Protein AF-A0A842YIN1-F1 (afdb_monomer)

Radius of gyration: 17.94 Å; Cα contacts (8 Å, |Δi|>4): 257; chains: 1; bounding box: 43×41×48 Å

Secondary structure (DSSP, 8-state):
-TTTTTSEEEETTEEEETTEEEEE--SSHHHHHHHHHHHHHHHTSTT-EEEE--TTSHHHHT----GGGGSEEEEES-----TT-HHHHHHHHHHHHHSTTHHHHHHHHHHHHHHHHHHTTT--STT---EEEEESHHHHHTGGGS-HHHH-SS-EEE-SGGGTTTTS----S--EEE-

Nearest PDB structures (foldseek):
  8ebt-assembly1_B  TM=9.382E-01  e=5.884E-08  Homo sapiens
  6nmi-assembly1_B  TM=9.203E-01  e=8.483E-07  Homo sapiens
  8gxq-assembly1_HA  TM=9.284E-01  e=2.344E-06  Homo sapiens
  8byq-assembly1_1  TM=8.845E-01  e=9.040E-07  Homo sapiens
  8uoq-assembly1_0  TM=9.200E-01  e=2.065E-06  Saccharomyces cerevisiae

Sequence (179 aa):
DWTRKGIIKNQNGFPYLGGKQLFREGRDAEQNREVVSRYKQMAVSSGGAVLCCVFRGRNSEGSNFPEDQARGIFLVGVPYANYGDPLVKAQMSYFDKQKKGLGNKWYTMDAFRAANQSLGRGIRGRDDWCHYWMLDRRYYENRNLISKWAMGEKPIIRKTASQAQSTFKKFKDDTIIEL

Solvent-accessible surface area (backbone atoms only — not comparable to full-atom values): 10228 Å² total; per-residue (Å²): 111,56,56,84,70,62,58,37,43,76,56,97,92,40,47,25,46,92,81,14,46,49,44,63,70,35,95,47,73,66,53,26,50,53,46,51,55,54,42,50,60,36,25,70,38,97,66,26,49,42,79,48,70,49,80,92,31,66,61,33,71,70,54,84,44,70,74,69,45,26,49,63,47,76,42,77,54,79,62,59,73,62,77,85,37,68,67,52,45,49,51,26,52,55,37,29,71,77,40,83,64,39,18,63,50,48,53,51,50,55,14,36,49,52,49,45,47,42,56,56,51,30,46,89,53,94,90,47,60,47,36,40,35,39,45,29,55,65,54,68,78,45,45,88,62,50,55,67,84,70,44,61,94,73,63,42,77,37,83,44,36,80,82,57,44,90,81,52,88,84,71,87,77,45,26,38,37,47,65

Structure (mmCIF, N/CA/C/O backbone):
data_AF-A0A842YIN1-F1
#
_entry.id   AF-A0A842YIN1-F1
#
loop_
_atom_site.group_PDB
_atom_site.id
_atom_site.type_symbol
_atom_site.label_atom_id
_atom_site.label_alt_id
_atom_site.label_comp_id
_atom_site.label_asym_id
_atom_site.label_entity_id
_atom_site.label_seq_id
_atom_site.pdbx_PDB_ins_code
_atom_site.Cartn_x
_atom_site.Cartn_y
_atom_site.Cartn_z
_atom_site.occupancy
_atom_site.B_iso_or_equiv
_atom_site.auth_seq_id
_atom_site.auth_comp_id
_atom_site.auth_asym_id
_atom_site.auth_atom_id
_atom_site.pdbx_PDB_model_num
ATOM 1 N N . ASP A 1 1 ? 21.947 -4.281 5.063 1.00 66.12 1 ASP A N 1
ATOM 2 C CA . ASP A 1 1 ? 21.759 -3.555 3.796 1.00 66.12 1 ASP A CA 1
ATOM 3 C C . ASP A 1 1 ? 21.298 -4.519 2.698 1.00 66.12 1 ASP A C 1
ATOM 5 O O . ASP A 1 1 ? 21.842 -5.616 2.605 1.00 66.12 1 ASP A O 1
ATOM 9 N N . TRP A 1 2 ? 20.255 -4.167 1.942 1.00 75.44 2 TRP A N 1
ATOM 10 C CA . TRP A 1 2 ? 19.643 -5.014 0.901 1.00 75.44 2 TRP A CA 1
ATOM 11 C C . TRP A 1 2 ? 20.559 -5.188 -0.314 1.00 75.44 2 TRP A C 1
ATOM 13 O O . TRP A 1 2 ? 20.531 -6.240 -0.953 1.00 75.44 2 TRP A O 1
ATOM 23 N N . THR A 1 3 ? 21.430 -4.208 -0.557 1.00 78.12 3 THR A N 1
ATOM 24 C CA . THR A 1 3 ? 22.487 -4.270 -1.573 1.00 78.12 3 THR A CA 1
ATOM 25 C C . THR A 1 3 ? 23.516 -5.344 -1.220 1.00 78.12 3 THR A C 1
ATOM 27 O O . THR A 1 3 ? 23.827 -6.206 -2.035 1.00 78.12 3 THR A O 1
ATOM 30 N N . ARG A 1 4 ? 23.964 -5.391 0.046 1.00 75.94 4 ARG A N 1
ATOM 31 C CA . ARG A 1 4 ? 24.898 -6.428 0.538 1.00 75.94 4 ARG A CA 1
ATOM 32 C C . ARG A 1 4 ? 24.316 -7.841 0.479 1.00 75.94 4 ARG A C 1
ATOM 34 O O . ARG A 1 4 ? 25.060 -8.804 0.358 1.00 75.94 4 ARG A O 1
ATOM 41 N N . LYS A 1 5 ? 22.989 -7.972 0.577 1.00 79.31 5 LYS A N 1
ATOM 42 C CA . LYS A 1 5 ? 22.281 -9.257 0.461 1.00 79.31 5 LYS A CA 1
ATOM 43 C C . LYS A 1 5 ? 21.989 -9.659 -0.993 1.00 79.31 5 LYS A C 1
ATOM 45 O O . LYS A 1 5 ? 21.407 -10.718 -1.204 1.00 79.31 5 LYS A O 1
ATOM 50 N N . GLY A 1 6 ? 22.348 -8.827 -1.977 1.00 79.25 6 GLY A N 1
ATOM 51 C CA . GLY A 1 6 ? 22.109 -9.081 -3.401 1.00 79.25 6 GLY A CA 1
ATOM 52 C C . GLY A 1 6 ? 20.639 -9.007 -3.829 1.00 79.25 6 GLY A C 1
ATOM 53 O O . GLY A 1 6 ? 20.317 -9.409 -4.946 1.00 79.25 6 GLY A O 1
ATOM 54 N N . ILE A 1 7 ? 19.757 -8.509 -2.953 1.00 84.12 7 ILE A N 1
ATOM 55 C CA . ILE A 1 7 ? 18.324 -8.332 -3.236 1.00 84.12 7 ILE A CA 1
ATOM 56 C C . ILE A 1 7 ? 18.143 -7.155 -4.198 1.00 84.12 7 ILE A C 1
ATOM 58 O O . ILE A 1 7 ? 17.446 -7.274 -5.202 1.00 84.12 7 ILE A O 1
ATOM 62 N N . ILE A 1 8 ? 18.818 -6.039 -3.903 1.00 90.25 8 ILE A N 1
ATOM 63 C CA . ILE A 1 8 ? 18.936 -4.899 -4.812 1.00 90.25 8 ILE A CA 1
ATOM 64 C C . ILE A 1 8 ? 20.289 -4.992 -5.513 1.00 90.25 8 ILE A C 1
ATOM 66 O O . ILE A 1 8 ? 21.319 -5.153 -4.856 1.00 90.25 8 ILE A O 1
ATOM 70 N N . LYS A 1 9 ? 20.284 -4.873 -6.840 1.00 90.81 9 LYS A N 1
ATOM 71 C CA . LYS A 1 9 ? 21.493 -4.852 -7.673 1.00 90.81 9 LYS A CA 1
ATOM 72 C C . LYS A 1 9 ? 21.654 -3.476 -8.302 1.00 90.81 9 LYS A C 1
ATOM 74 O O . LYS A 1 9 ? 20.673 -2.919 -8.774 1.00 90.81 9 LYS A O 1
ATOM 79 N N . ASN A 1 10 ? 22.873 -2.948 -8.345 1.00 90.81 10 ASN A N 1
ATOM 80 C CA . ASN A 1 10 ? 23.156 -1.695 -9.046 1.00 90.81 10 ASN A CA 1
ATOM 81 C C . ASN A 1 10 ? 23.702 -2.000 -10.445 1.00 90.81 10 ASN A C 1
ATOM 83 O O . ASN A 1 10 ? 24.640 -2.784 -10.575 1.00 90.81 10 ASN A O 1
ATOM 87 N N . GLN A 1 11 ? 23.124 -1.385 -11.476 1.00 88.94 11 GLN A N 1
ATOM 88 C CA . GLN A 1 11 ? 23.577 -1.478 -12.867 1.00 88.94 11 GLN A CA 1
ATOM 89 C C . GLN A 1 11 ? 23.575 -0.076 -13.476 1.00 88.94 11 GLN A C 1
ATOM 91 O O . GLN A 1 11 ? 22.567 0.626 -13.397 1.00 88.94 11 GLN A O 1
ATOM 96 N N . ASN A 1 12 ? 24.704 0.346 -14.052 1.00 86.94 12 ASN A N 1
ATOM 97 C CA . ASN A 1 12 ? 24.875 1.669 -14.671 1.00 86.94 12 ASN A CA 1
ATOM 98 C C . ASN A 1 12 ? 24.425 2.837 -13.768 1.00 86.94 12 ASN A C 1
ATOM 100 O O . ASN A 1 12 ? 23.795 3.783 -14.227 1.00 86.94 12 ASN A O 1
ATOM 104 N N . GLY A 1 13 ? 24.694 2.742 -12.461 1.00 87.38 13 GLY A N 1
ATOM 105 C CA . GLY A 1 13 ? 24.303 3.761 -11.477 1.00 87.38 13 GLY A CA 1
ATOM 106 C C . GLY A 1 13 ? 22.843 3.707 -11.010 1.00 87.38 13 GLY A C 1
ATOM 107 O O . GLY A 1 13 ? 22.466 4.484 -10.136 1.00 87.38 13 GLY A O 1
ATOM 108 N N . PHE A 1 14 ? 22.028 2.776 -11.5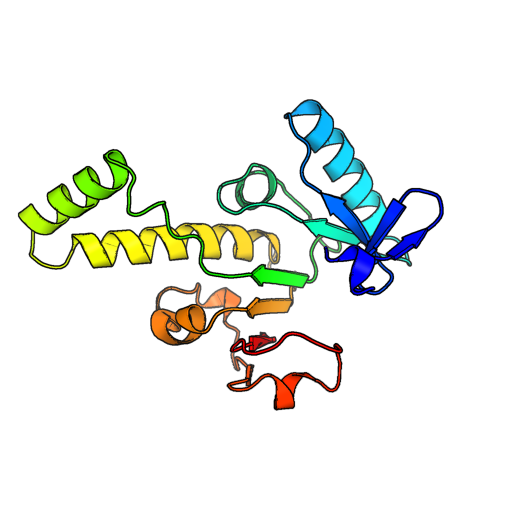16 1.00 90.25 14 PHE A N 1
ATOM 109 C CA . PHE A 1 14 ? 20.625 2.627 -11.124 1.00 90.25 14 PHE A CA 1
ATOM 110 C C . PHE A 1 14 ? 20.385 1.356 -10.298 1.00 90.25 14 PHE A C 1
ATOM 112 O O . PHE A 1 14 ? 20.974 0.315 -10.599 1.00 90.25 14 PHE A O 1
ATOM 119 N N . PRO A 1 15 ? 19.516 1.402 -9.272 1.00 93.94 15 PRO A N 1
ATOM 120 C CA . PRO A 1 15 ? 19.143 0.219 -8.508 1.00 93.94 15 PRO A CA 1
ATOM 121 C C . PRO A 1 15 ? 18.084 -0.611 -9.248 1.00 93.94 15 PRO A C 1
ATOM 123 O O . PRO A 1 15 ? 17.197 -0.071 -9.905 1.00 93.94 15 PRO A O 1
ATOM 126 N N . TYR A 1 16 ? 18.147 -1.929 -9.085 1.00 93.25 16 TYR A N 1
ATOM 127 C CA . TYR A 1 16 ? 17.235 -2.911 -9.669 1.00 93.25 16 TYR A CA 1
ATOM 128 C C . TYR A 1 16 ? 16.768 -3.909 -8.612 1.00 93.25 16 TYR A C 1
ATOM 130 O O . TYR A 1 16 ? 17.557 -4.348 -7.772 1.00 93.25 16 TYR A O 1
ATOM 138 N N . LEU A 1 17 ? 15.504 -4.315 -8.697 1.00 91.50 17 LEU A N 1
ATOM 139 C CA . LEU A 1 17 ? 14.892 -5.358 -7.878 1.00 91.50 17 LEU A CA 1
ATOM 140 C C . LEU A 1 17 ? 14.277 -6.411 -8.803 1.00 91.50 17 LEU A C 1
ATOM 142 O O . LEU A 1 17 ? 13.438 -6.086 -9.639 1.00 91.50 17 LEU A O 1
ATOM 146 N N . GLY A 1 18 ? 14.714 -7.668 -8.688 1.00 87.44 18 GLY A N 1
ATOM 147 C CA . GLY A 1 18 ? 14.180 -8.757 -9.520 1.00 87.44 18 GLY A CA 1
ATOM 148 C C . GLY A 1 18 ? 14.329 -8.525 -11.032 1.00 87.44 18 GLY A C 1
ATOM 149 O O . GLY A 1 18 ? 13.479 -8.959 -11.799 1.00 87.44 18 GLY A O 1
ATOM 150 N N . GLY A 1 19 ? 15.370 -7.800 -11.458 1.00 89.19 19 GLY A N 1
ATOM 151 C CA . GLY A 1 19 ? 15.608 -7.451 -12.866 1.00 89.19 19 GLY A CA 1
ATOM 152 C C . GLY A 1 19 ? 14.862 -6.208 -13.367 1.00 89.19 19 GLY A C 1
ATOM 153 O O . GLY A 1 19 ? 15.110 -5.784 -14.488 1.00 89.19 19 GLY A O 1
ATOM 154 N N . LYS A 1 20 ? 14.010 -5.585 -12.544 1.00 92.88 20 LYS A N 1
ATOM 155 C CA . LYS A 1 20 ? 13.281 -4.351 -12.878 1.00 92.88 20 LYS A CA 1
ATOM 156 C C . LYS A 1 20 ? 13.941 -3.140 -12.238 1.00 92.88 20 LYS A C 1
ATOM 158 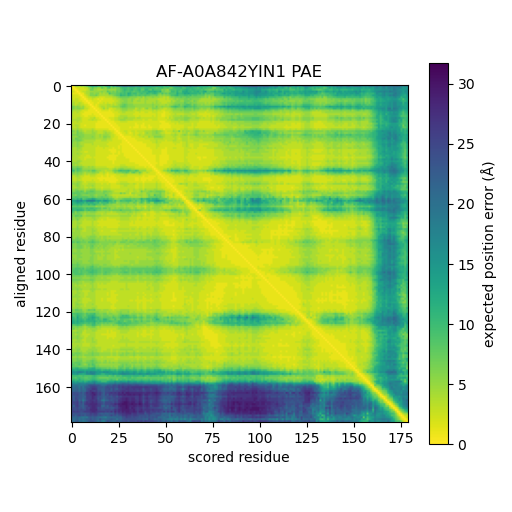O O . LYS A 1 20 ? 14.433 -3.245 -11.113 1.00 92.88 20 LYS A O 1
ATOM 163 N N . GLN A 1 21 ? 13.939 -1.995 -12.919 1.00 95.44 21 GLN A N 1
ATOM 164 C CA . GLN A 1 21 ? 14.508 -0.773 -12.352 1.00 95.44 21 GLN A CA 1
ATOM 165 C C . GLN A 1 21 ? 13.696 -0.333 -11.127 1.00 95.44 21 GLN A C 1
ATOM 167 O O . GLN A 1 21 ? 12.464 -0.306 -11.159 1.00 95.44 21 GLN A O 1
ATOM 172 N N . LEU A 1 22 ? 14.393 -0.012 -10.039 1.00 95.50 22 LEU A N 1
ATOM 173 C CA . LEU A 1 22 ? 13.809 0.360 -8.759 1.00 95.50 22 LEU A CA 1
ATOM 174 C C . LEU A 1 22 ? 13.759 1.884 -8.608 1.00 95.50 22 LEU A C 1
ATOM 176 O O . LEU A 1 22 ? 14.779 2.568 -8.641 1.00 95.50 22 LEU A O 1
ATOM 180 N N . PHE A 1 23 ? 12.568 2.401 -8.348 1.00 95.38 23 PHE A N 1
ATOM 181 C CA . PHE A 1 23 ? 12.293 3.801 -8.066 1.00 95.38 23 PHE A CA 1
ATOM 182 C C . PHE A 1 23 ? 11.895 3.959 -6.600 1.00 95.38 23 PHE A C 1
ATOM 184 O O . PHE A 1 23 ? 11.206 3.112 -6.030 1.00 95.38 23 PHE A O 1
ATOM 191 N N . ARG A 1 24 ? 12.336 5.050 -5.974 1.00 92.56 24 ARG A N 1
ATOM 192 C CA . ARG A 1 24 ? 12.000 5.398 -4.589 1.00 92.56 24 ARG A CA 1
ATOM 193 C C . ARG A 1 24 ? 11.348 6.766 -4.572 1.00 92.56 24 ARG A C 1
ATOM 195 O O . ARG A 1 24 ? 11.834 7.664 -5.251 1.00 92.56 24 ARG A O 1
ATOM 202 N N . GLU A 1 25 ? 10.282 6.902 -3.794 1.00 88.62 25 GLU A N 1
ATOM 203 C CA . GLU A 1 25 ? 9.558 8.161 -3.604 1.00 88.62 25 GLU A CA 1
ATOM 204 C C . GLU A 1 25 ? 10.508 9.343 -3.331 1.00 88.62 25 GLU A C 1
ATOM 206 O O . GLU A 1 25 ? 11.436 9.250 -2.522 1.00 88.62 25 GLU A O 1
ATOM 211 N N . GLY A 1 26 ? 10.294 10.442 -4.063 1.00 88.94 26 GLY A N 1
ATOM 212 C CA . GLY A 1 26 ? 11.143 11.631 -3.988 1.00 88.94 26 GLY A CA 1
ATOM 213 C C . GLY A 1 26 ? 10.971 12.378 -2.665 1.00 88.94 26 GLY A C 1
ATOM 214 O O . GLY A 1 26 ? 9.880 12.401 -2.086 1.00 88.94 26 GLY A O 1
ATOM 215 N N . ARG A 1 27 ? 12.042 13.028 -2.191 1.00 87.38 27 ARG A N 1
ATOM 216 C CA . ARG A 1 27 ? 12.059 13.711 -0.882 1.00 87.38 27 ARG A CA 1
ATOM 217 C C . ARG A 1 27 ? 11.022 14.826 -0.801 1.00 87.38 27 ARG A C 1
ATOM 219 O O . ARG A 1 27 ? 10.302 14.924 0.189 1.00 87.38 27 ARG A O 1
ATOM 226 N N . ASP A 1 28 ? 10.869 15.579 -1.878 1.00 91.00 28 ASP A N 1
ATOM 227 C CA . ASP A 1 28 ? 9.882 16.644 -2.032 1.00 91.00 28 ASP A CA 1
ATOM 228 C C . ASP A 1 28 ? 8.936 16.366 -3.214 1.00 91.00 28 ASP A C 1
ATOM 230 O O . ASP A 1 28 ? 9.043 15.352 -3.914 1.00 91.00 28 ASP A O 1
ATOM 234 N N . ALA A 1 29 ? 7.950 17.247 -3.392 1.00 88.50 29 ALA A N 1
ATOM 235 C CA . ALA A 1 29 ? 6.924 17.092 -4.414 1.00 88.50 29 ALA A CA 1
ATOM 236 C C . ALA A 1 29 ? 7.493 17.147 -5.840 1.00 88.50 29 ALA A C 1
ATOM 238 O O . ALA A 1 29 ? 6.997 16.438 -6.713 1.00 88.50 29 ALA A O 1
ATOM 239 N N . GLU A 1 30 ? 8.520 17.960 -6.079 1.00 92.25 30 GLU A N 1
ATOM 240 C CA . GLU A 1 30 ? 9.114 18.135 -7.401 1.00 92.25 30 GLU A CA 1
ATOM 241 C C . GLU A 1 30 ? 9.925 16.906 -7.805 1.00 92.25 30 GLU A C 1
ATOM 243 O O . GLU A 1 30 ? 9.616 16.283 -8.823 1.00 92.25 30 GLU A O 1
ATOM 248 N N . GLN A 1 31 ? 10.845 16.469 -6.942 1.00 92.69 31 GLN A N 1
ATOM 249 C CA . GLN A 1 31 ? 11.604 15.233 -7.128 1.00 92.69 31 GLN A CA 1
ATOM 250 C C . GLN A 1 31 ? 10.667 14.036 -7.292 1.00 92.69 31 GLN A C 1
ATOM 252 O O . GLN A 1 31 ? 10.901 13.158 -8.121 1.00 92.69 31 GLN A O 1
ATOM 257 N N . ASN A 1 32 ? 9.573 13.986 -6.525 1.00 93.25 32 ASN A N 1
ATOM 258 C CA . ASN A 1 32 ? 8.624 12.888 -6.644 1.00 93.25 32 ASN A CA 1
ATOM 259 C C . ASN A 1 32 ? 7.887 12.883 -7.989 1.00 93.25 32 ASN A C 1
ATOM 261 O O . ASN A 1 32 ? 7.662 11.808 -8.541 1.00 93.25 32 ASN A O 1
ATOM 265 N N . ARG A 1 33 ? 7.532 14.051 -8.540 1.00 91.94 33 ARG A N 1
ATOM 266 C CA . ARG A 1 33 ? 6.927 14.131 -9.881 1.00 91.94 33 ARG A CA 1
ATOM 267 C C . ARG A 1 33 ? 7.874 13.590 -10.947 1.00 91.94 33 ARG A C 1
ATOM 269 O O . ARG A 1 33 ? 7.435 12.821 -11.799 1.00 91.94 33 ARG A O 1
ATOM 276 N N . GLU A 1 34 ? 9.158 13.932 -10.867 1.00 93.75 34 GLU A N 1
ATOM 277 C CA . GLU A 1 34 ? 10.170 13.421 -11.795 1.00 93.75 34 GLU A CA 1
ATOM 278 C C . GLU A 1 34 ? 10.323 11.896 -11.680 1.00 93.75 34 GLU A C 1
ATOM 280 O O . GLU A 1 34 ? 10.244 11.180 -12.682 1.00 93.75 34 GLU A O 1
ATOM 285 N N . VAL A 1 35 ? 10.454 11.380 -10.453 1.00 94.75 35 VAL A N 1
ATOM 286 C CA . VAL A 1 35 ? 10.541 9.937 -10.179 1.00 94.75 35 VAL A CA 1
ATOM 287 C C . VAL A 1 35 ? 9.332 9.193 -10.739 1.00 94.75 35 VAL A C 1
ATOM 289 O O . VAL A 1 35 ? 9.497 8.181 -11.419 1.00 94.75 35 VAL A O 1
ATOM 292 N N . VAL A 1 36 ? 8.118 9.6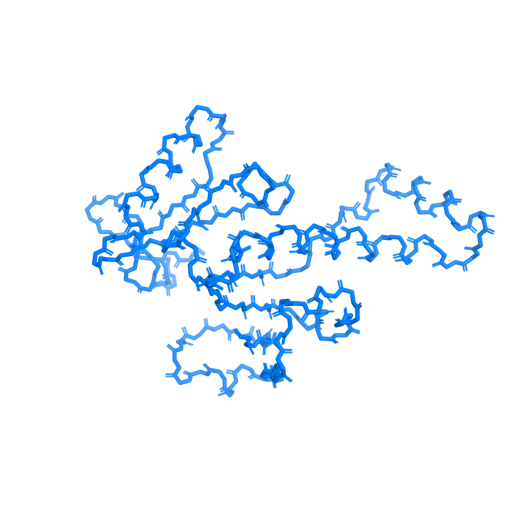82 -10.469 1.00 93.88 36 VAL A N 1
ATOM 293 C CA . VAL A 1 36 ? 6.879 9.045 -10.933 1.00 93.88 36 VAL A CA 1
ATOM 294 C C . VAL A 1 36 ? 6.783 9.089 -12.456 1.00 93.88 36 VAL A C 1
ATOM 296 O O . VAL A 1 36 ? 6.389 8.093 -13.058 1.00 93.88 36 VAL A O 1
ATOM 299 N N . SER A 1 37 ? 7.170 10.198 -13.090 1.00 94.06 37 SER A N 1
ATOM 300 C CA . SER A 1 37 ? 7.196 10.309 -14.553 1.00 94.06 37 SER A CA 1
ATOM 301 C C . SER A 1 37 ? 8.105 9.247 -15.178 1.00 94.06 37 SER A C 1
ATOM 303 O O . SER A 1 37 ? 7.676 8.482 -16.044 1.00 94.06 37 SER A O 1
ATOM 305 N N . ARG A 1 38 ? 9.333 9.112 -14.661 1.00 94.31 38 ARG A N 1
ATOM 306 C CA . ARG A 1 38 ? 10.295 8.103 -15.124 1.00 94.31 38 ARG A CA 1
ATOM 307 C C . ARG A 1 38 ? 9.823 6.678 -14.850 1.00 94.31 38 ARG A C 1
ATOM 309 O O . ARG A 1 38 ? 9.949 5.819 -15.719 1.00 94.31 38 ARG A O 1
ATOM 316 N N . TYR A 1 39 ? 9.240 6.428 -13.678 1.00 95.62 39 TYR A N 1
ATOM 317 C CA . TYR A 1 39 ? 8.645 5.133 -13.356 1.00 95.62 39 TYR A CA 1
ATOM 318 C C . TYR A 1 39 ? 7.584 4.737 -14.383 1.00 95.62 39 TYR A C 1
ATOM 320 O O . TYR A 1 39 ? 7.642 3.629 -14.899 1.00 95.62 39 TYR A O 1
ATOM 328 N N . LYS A 1 40 ? 6.649 5.636 -14.714 1.00 93.38 40 LYS A N 1
ATOM 329 C CA . LYS A 1 40 ? 5.555 5.343 -15.652 1.00 93.38 40 LYS A CA 1
ATOM 330 C C . LYS A 1 40 ? 6.059 4.958 -17.039 1.00 93.38 40 LYS A C 1
ATOM 332 O O . LYS A 1 40 ? 5.537 4.013 -17.619 1.00 93.38 40 LYS A O 1
ATOM 337 N N . GLN A 1 41 ? 7.084 5.650 -17.539 1.00 93.50 41 GLN A N 1
ATOM 338 C CA . GLN A 1 41 ? 7.720 5.319 -18.819 1.00 93.50 41 GLN A CA 1
ATOM 339 C C . GLN A 1 41 ? 8.353 3.922 -18.784 1.00 93.50 41 GLN A C 1
ATOM 341 O O . GLN A 1 41 ? 8.162 3.121 -19.695 1.00 93.50 41 GLN A O 1
ATOM 346 N N . MET A 1 42 ? 9.067 3.601 -17.703 1.00 94.06 42 MET A N 1
ATOM 347 C CA . MET A 1 42 ? 9.736 2.308 -17.558 1.00 94.06 42 MET A CA 1
ATOM 348 C C . MET A 1 42 ? 8.768 1.160 -17.256 1.00 94.06 42 MET A C 1
ATOM 350 O O . MET A 1 42 ? 9.017 0.034 -17.683 1.00 94.06 42 MET A O 1
ATOM 354 N N . ALA A 1 43 ? 7.663 1.419 -16.554 1.00 93.12 43 ALA A N 1
ATOM 355 C CA . ALA A 1 43 ? 6.675 0.414 -16.171 1.00 93.12 43 ALA A CA 1
ATOM 356 C C . ALA A 1 43 ? 6.052 -0.293 -17.384 1.00 93.12 43 ALA A C 1
ATOM 358 O O . ALA A 1 43 ? 5.850 -1.502 -17.324 1.00 93.12 43 ALA A O 1
ATOM 359 N N . VAL A 1 44 ? 5.833 0.439 -18.481 1.00 91.75 44 VAL A N 1
ATOM 360 C CA . VAL A 1 44 ? 5.253 -0.078 -19.736 1.00 91.75 44 VAL A CA 1
ATOM 361 C C . VAL A 1 44 ? 6.305 -0.522 -20.763 1.00 91.75 44 VAL A C 1
ATOM 363 O O . VAL A 1 44 ? 5.969 -0.993 -21.844 1.00 91.75 44 VAL A O 1
ATOM 366 N N . SER A 1 45 ? 7.592 -0.379 -20.438 1.00 90.94 45 SER A N 1
ATOM 367 C CA . SER A 1 45 ? 8.700 -0.866 -21.268 1.00 90.94 45 SER A CA 1
ATOM 368 C C . SER A 1 45 ? 8.976 -2.356 -21.023 1.00 90.94 45 SER A C 1
ATOM 370 O O . SER A 1 45 ? 8.604 -2.905 -19.985 1.00 90.94 45 SER A O 1
ATOM 372 N N . SER A 1 46 ? 9.714 -3.010 -21.927 1.00 85.00 46 SER A N 1
ATOM 373 C CA . SER A 1 46 ? 10.054 -4.441 -21.819 1.00 85.00 46 SER A CA 1
ATOM 374 C C . SER A 1 46 ? 10.796 -4.824 -20.527 1.00 85.00 46 SER A C 1
ATOM 376 O O . SER A 1 46 ? 10.658 -5.950 -20.052 1.00 85.00 46 SER A O 1
ATOM 378 N N . GLY A 1 47 ? 11.546 -3.898 -19.917 1.00 85.88 47 GLY A N 1
ATOM 379 C CA . GLY A 1 47 ? 12.218 -4.129 -18.631 1.00 85.88 47 GLY A CA 1
ATOM 380 C C . GLY A 1 47 ? 11.276 -4.067 -17.421 1.00 85.88 47 GLY A C 1
ATOM 381 O O . GLY A 1 47 ? 11.494 -4.747 -16.412 1.00 85.88 47 GLY A O 1
ATOM 382 N N . GLY A 1 48 ? 10.190 -3.298 -17.516 1.00 91.94 48 GLY A N 1
ATOM 383 C CA . GLY A 1 48 ? 9.312 -2.957 -16.400 1.00 91.94 48 GLY A CA 1
ATOM 384 C C . GLY A 1 48 ? 10.009 -2.175 -15.278 1.00 91.94 48 GLY A C 1
ATOM 385 O O . GLY A 1 48 ? 11.215 -1.915 -15.294 1.00 91.94 48 GLY A O 1
ATOM 386 N N . ALA A 1 49 ? 9.239 -1.823 -14.251 1.00 95.50 49 ALA A N 1
ATOM 387 C CA . ALA A 1 49 ? 9.729 -1.025 -13.134 1.00 95.50 49 ALA A CA 1
ATOM 388 C C . ALA A 1 49 ? 9.069 -1.411 -11.808 1.00 95.50 49 ALA A C 1
ATOM 390 O O . ALA A 1 49 ? 7.954 -1.928 -11.775 1.00 95.50 49 ALA A O 1
ATOM 391 N N . VAL A 1 50 ? 9.758 -1.115 -10.707 1.00 95.38 50 VAL A N 1
ATOM 392 C CA . VAL A 1 50 ? 9.228 -1.205 -9.344 1.00 95.38 50 VAL A CA 1
ATOM 393 C C . VAL A 1 50 ? 9.276 0.180 -8.725 1.00 95.38 50 VAL A C 1
ATOM 395 O O . VAL A 1 50 ? 10.333 0.802 -8.702 1.00 95.38 50 VAL A O 1
ATOM 398 N N . LEU A 1 51 ? 8.155 0.643 -8.179 1.00 95.12 51 LEU A N 1
ATOM 399 C CA . LEU A 1 51 ? 8.094 1.870 -7.394 1.00 95.12 51 LEU A CA 1
ATOM 400 C C . LEU A 1 51 ? 7.867 1.522 -5.923 1.00 95.12 51 LEU A C 1
ATOM 402 O O . LEU A 1 51 ? 6.838 0.957 -5.563 1.00 95.12 51 LEU A O 1
ATOM 406 N N . CYS A 1 52 ? 8.821 1.877 -5.066 1.00 93.62 52 CYS A N 1
ATOM 407 C CA . CYS A 1 52 ? 8.643 1.819 -3.622 1.00 93.62 52 CYS A CA 1
ATOM 408 C C . CYS A 1 52 ? 8.058 3.136 -3.111 1.00 93.62 52 CYS A C 1
ATOM 410 O O . CYS A 1 52 ? 8.630 4.210 -3.322 1.00 93.62 52 CYS A O 1
ATOM 412 N N . CYS A 1 53 ? 6.941 3.029 -2.399 1.00 90.88 53 CYS A N 1
ATOM 413 C CA . CYS A 1 53 ? 6.247 4.139 -1.754 1.00 90.88 53 CYS A CA 1
ATOM 414 C C . CYS A 1 53 ? 6.003 3.817 -0.285 1.00 90.88 53 CYS A C 1
ATOM 416 O O . CYS A 1 53 ? 6.064 2.655 0.123 1.00 90.88 53 CYS A O 1
ATOM 418 N N . VAL A 1 54 ? 5.681 4.844 0.492 1.00 91.38 54 VAL A N 1
ATOM 419 C CA . VAL A 1 54 ? 5.200 4.670 1.865 1.00 91.38 54 VAL A CA 1
ATOM 420 C C . VAL A 1 54 ? 3.679 4.751 1.908 1.00 91.38 54 VAL A C 1
ATOM 422 O O . VAL A 1 54 ? 3.074 5.527 1.171 1.00 91.38 54 VAL A O 1
ATOM 425 N N . PHE A 1 55 ? 3.050 3.954 2.774 1.00 92.94 55 PHE A N 1
ATOM 426 C CA . PHE A 1 55 ? 1.633 4.137 3.091 1.00 92.94 55 PHE A CA 1
ATOM 427 C C . PHE A 1 55 ? 1.395 5.526 3.675 1.00 92.94 55 PHE A C 1
ATOM 429 O O . PHE A 1 55 ? 2.257 6.058 4.375 1.00 92.94 55 PHE A O 1
ATOM 436 N N . ARG A 1 56 ? 0.207 6.086 3.419 1.00 89.19 56 ARG A N 1
ATOM 437 C CA . ARG A 1 56 ? -0.133 7.478 3.767 1.00 89.19 56 ARG A CA 1
ATOM 438 C C . ARG A 1 56 ? 0.812 8.507 3.138 1.00 89.19 56 ARG A C 1
ATOM 440 O O . ARG A 1 56 ? 0.918 9.641 3.596 1.00 89.19 56 ARG A O 1
ATOM 447 N N . GLY A 1 57 ? 1.539 8.079 2.107 1.00 86.56 57 GLY A N 1
ATOM 448 C CA . GLY A 1 57 ? 2.425 8.894 1.300 1.00 86.56 57 GLY A CA 1
ATOM 449 C C . GLY A 1 57 ? 1.725 9.407 0.051 1.00 86.56 57 GLY A C 1
ATOM 450 O O . GLY A 1 57 ? 0.612 9.004 -0.303 1.00 86.56 57 GLY A O 1
ATOM 451 N N . ARG A 1 58 ? 2.429 10.275 -0.676 1.00 84.88 58 ARG A N 1
ATOM 452 C CA . ARG A 1 58 ? 1.891 10.950 -1.863 1.00 84.88 58 ARG A CA 1
ATOM 453 C C . ARG A 1 58 ? 1.543 9.933 -2.940 1.00 84.88 58 ARG A C 1
ATOM 455 O O . ARG A 1 58 ? 0.511 10.046 -3.594 1.00 84.88 58 ARG A O 1
ATOM 462 N N . ASN A 1 59 ? 2.381 8.912 -3.100 1.00 85.06 59 ASN A N 1
ATOM 463 C CA . ASN A 1 59 ? 2.198 7.923 -4.154 1.00 85.06 59 ASN A CA 1
ATOM 464 C C . ASN A 1 59 ? 1.194 6.813 -3.815 1.00 85.06 59 ASN A C 1
ATOM 466 O O . ASN A 1 59 ? 0.563 6.292 -4.732 1.00 85.06 59 ASN A O 1
ATOM 470 N N . SER A 1 60 ? 1.000 6.471 -2.535 1.00 80.62 60 SER A N 1
ATOM 471 C CA . SER A 1 60 ? -0.009 5.479 -2.129 1.00 80.62 60 SER A CA 1
ATOM 472 C C . SER A 1 60 ? -1.440 6.029 -2.168 1.00 80.62 60 SER A C 1
ATOM 474 O O . SER A 1 60 ? -2.392 5.259 -2.303 1.00 80.62 60 SER A O 1
ATOM 476 N N . GLU A 1 61 ? -1.600 7.354 -2.056 1.00 74.38 61 GLU A N 1
ATOM 477 C CA . GLU A 1 61 ? -2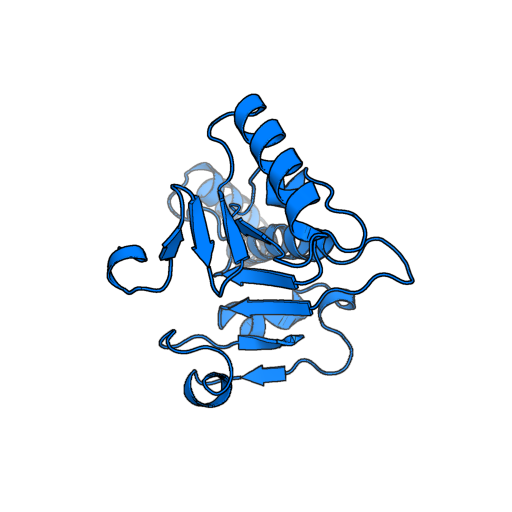.910 8.017 -1.966 1.00 74.38 61 GLU A CA 1
ATOM 478 C C . GLU A 1 61 ? -3.248 8.940 -3.152 1.00 74.38 61 GLU A C 1
ATOM 480 O O . GLU A 1 61 ? -4.401 8.997 -3.584 1.00 74.38 61 GLU A O 1
ATOM 485 N N . GLY A 1 62 ? -2.273 9.670 -3.693 1.00 69.19 62 GLY A N 1
ATOM 486 C CA . GLY A 1 62 ? -2.513 10.729 -4.680 1.00 69.19 62 GLY A CA 1
ATOM 487 C C . GLY A 1 62 ? -2.137 10.369 -6.115 1.00 69.19 62 GLY A C 1
ATOM 488 O O . GLY A 1 62 ? -2.702 10.924 -7.056 1.00 69.19 62 GLY A O 1
ATOM 489 N N . SER A 1 63 ? -1.202 9.437 -6.311 1.00 79.38 63 SER A N 1
ATOM 490 C CA . SER A 1 63 ? -0.712 9.102 -7.651 1.00 79.38 63 SER A CA 1
ATOM 491 C C . SER A 1 63 ? -1.657 8.161 -8.407 1.00 79.38 63 SER A C 1
ATOM 493 O O . SER A 1 63 ? -2.224 7.212 -7.861 1.00 79.38 63 SER A O 1
ATOM 495 N N . ASN A 1 64 ? -1.803 8.438 -9.704 1.00 80.69 64 ASN A N 1
ATOM 496 C CA . ASN A 1 64 ? -2.588 7.661 -10.659 1.00 80.69 64 ASN A CA 1
ATOM 497 C C . ASN A 1 64 ? -1.624 6.986 -11.660 1.00 80.69 64 ASN A C 1
ATOM 499 O O . ASN A 1 64 ? -0.966 7.681 -12.430 1.00 80.69 64 ASN A O 1
ATOM 503 N N . PHE A 1 65 ? -1.531 5.656 -11.650 1.00 84.19 65 PHE A N 1
ATOM 504 C CA . PHE A 1 65 ? -0.749 4.758 -12.535 1.00 84.19 65 PHE A CA 1
ATOM 505 C C . PHE A 1 65 ? -1.610 3.943 -13.545 1.00 84.19 65 PHE A C 1
ATOM 507 O O . PHE A 1 65 ? -1.901 2.784 -13.258 1.00 84.19 65 PHE A O 1
ATOM 514 N N . PRO A 1 66 ? -2.232 4.553 -14.572 1.00 79.56 66 PRO A N 1
ATOM 515 C CA . PRO A 1 66 ? -3.299 3.893 -15.345 1.00 79.56 66 PRO A CA 1
ATOM 516 C C . PRO A 1 66 ? -2.827 2.636 -16.078 1.00 79.56 66 PRO A C 1
ATOM 518 O O . PRO A 1 66 ? -1.644 2.526 -16.397 1.00 79.56 66 PRO A O 1
ATOM 521 N N . GLU A 1 67 ? -3.769 1.735 -16.363 1.00 79.75 67 GLU A N 1
ATOM 522 C CA . GLU A 1 67 ? -3.570 0.577 -17.243 1.00 79.75 67 GLU A CA 1
ATOM 523 C C . GLU A 1 67 ? -2.364 -0.283 -16.809 1.00 79.75 67 GLU A C 1
ATOM 525 O O . GLU A 1 67 ? -2.280 -0.748 -15.671 1.00 79.75 67 GLU A O 1
ATOM 530 N N . ASP A 1 68 ? -1.388 -0.469 -17.698 1.00 84.12 68 ASP A N 1
ATOM 531 C CA . ASP A 1 68 ? -0.224 -1.329 -17.491 1.00 84.12 68 ASP A CA 1
ATOM 532 C C . ASP A 1 68 ? 0.826 -0.756 -16.529 1.00 84.12 68 ASP A C 1
ATOM 534 O O . ASP A 1 68 ? 1.847 -1.390 -16.263 1.00 84.12 68 ASP A O 1
ATOM 538 N N . GLN A 1 69 ? 0.588 0.424 -15.952 1.00 88.50 69 GLN A N 1
ATOM 539 C CA . GLN A 1 69 ? 1.551 1.069 -15.062 1.00 88.50 69 GLN A CA 1
ATOM 540 C C . GLN A 1 69 ? 1.554 0.490 -13.637 1.00 88.50 69 GLN A C 1
ATOM 542 O O . GLN A 1 69 ? 2.469 0.815 -12.887 1.00 88.50 69 GLN A O 1
ATOM 547 N N . ALA A 1 70 ? 0.575 -0.335 -13.234 1.00 88.12 70 ALA A N 1
ATOM 548 C CA . ALA A 1 70 ? 0.509 -0.918 -11.884 1.00 88.12 70 ALA A CA 1
ATOM 549 C C . ALA A 1 70 ? -0.148 -2.317 -11.831 1.00 88.12 70 ALA A C 1
ATOM 551 O O . ALA A 1 70 ? -1.081 -2.553 -11.067 1.00 88.12 70 ALA A O 1
ATOM 552 N N . ARG A 1 71 ? 0.377 -3.282 -12.602 1.00 88.00 71 ARG A N 1
ATOM 553 C CA . ARG A 1 71 ? -0.142 -4.670 -12.674 1.00 88.00 71 ARG A CA 1
ATOM 554 C C . ARG A 1 71 ? 0.119 -5.553 -11.450 1.00 88.00 71 ARG A C 1
ATOM 556 O O . ARG A 1 71 ? -0.421 -6.657 -11.363 1.00 88.00 71 ARG A O 1
ATOM 563 N N . GLY A 1 72 ? 0.941 -5.085 -10.516 1.00 89.62 72 GLY A N 1
ATOM 564 C CA . GLY A 1 72 ? 1.229 -5.796 -9.279 1.00 89.62 72 GLY A CA 1
ATOM 565 C C . GLY A 1 72 ? 1.399 -4.844 -8.109 1.00 89.62 72 GLY A C 1
ATOM 566 O O . GLY A 1 72 ? 2.203 -3.912 -8.180 1.00 89.62 72 GLY A O 1
ATOM 567 N N . ILE A 1 73 ? 0.662 -5.091 -7.029 1.00 91.00 73 ILE A N 1
ATOM 568 C CA . ILE A 1 73 ? 0.732 -4.303 -5.797 1.00 91.00 73 ILE A CA 1
ATOM 569 C C . ILE A 1 73 ? 1.143 -5.200 -4.639 1.00 91.00 73 ILE A C 1
ATOM 571 O O . ILE A 1 73 ? 0.478 -6.180 -4.317 1.00 91.00 73 ILE A O 1
ATOM 575 N N . PHE A 1 74 ? 2.234 -4.813 -3.983 1.00 93.12 74 PHE A N 1
ATOM 576 C CA . PHE A 1 74 ? 2.792 -5.503 -2.829 1.00 93.12 74 PHE A CA 1
ATOM 577 C C . PHE A 1 74 ? 2.593 -4.635 -1.590 1.00 93.12 74 PHE A C 1
ATOM 579 O O . PHE A 1 74 ? 3.200 -3.570 -1.462 1.00 93.12 74 PHE A O 1
ATOM 586 N N . LEU A 1 75 ? 1.748 -5.087 -0.670 1.00 94.19 75 LEU A N 1
ATOM 587 C CA . LEU A 1 75 ? 1.590 -4.488 0.646 1.00 94.19 75 LEU A CA 1
ATOM 588 C C . LEU A 1 75 ? 2.526 -5.199 1.621 1.00 94.19 75 LEU A C 1
ATOM 590 O O . LEU A 1 75 ? 2.306 -6.357 1.969 1.00 94.19 75 LEU A O 1
ATOM 594 N N . VAL A 1 76 ? 3.582 -4.507 2.043 1.00 93.19 76 VAL A N 1
ATOM 595 C CA . VAL A 1 76 ? 4.546 -5.018 3.026 1.00 93.19 76 VAL A CA 1
ATOM 596 C C . VAL A 1 76 ? 4.170 -4.484 4.404 1.00 93.19 76 VAL A C 1
ATOM 598 O O . VAL A 1 76 ? 4.305 -3.285 4.657 1.00 93.19 76 VAL A O 1
ATOM 601 N N . GLY A 1 77 ? 3.714 -5.368 5.295 1.00 94.25 77 GLY A N 1
ATOM 602 C CA . GLY A 1 77 ? 3.200 -4.974 6.608 1.00 94.25 77 GLY A CA 1
ATOM 603 C C . GLY A 1 77 ? 1.846 -4.250 6.558 1.00 94.25 77 GLY A C 1
ATOM 604 O O . GLY A 1 77 ? 1.329 -3.923 5.493 1.00 94.25 77 GLY A O 1
ATOM 605 N N . VAL A 1 78 ? 1.271 -3.974 7.734 1.00 95.25 78 VAL A N 1
ATOM 606 C CA . VAL A 1 78 ? 0.009 -3.221 7.886 1.00 95.25 78 VAL A CA 1
ATOM 607 C C . VAL A 1 78 ? 0.295 -1.784 8.356 1.00 95.25 78 VAL A C 1
ATOM 609 O O . VAL A 1 78 ? 1.032 -1.620 9.334 1.00 95.25 78 VAL A O 1
ATOM 612 N N . PRO A 1 79 ? -0.299 -0.740 7.739 1.00 96.38 79 PRO A N 1
ATOM 613 C CA . PRO A 1 79 ? 0.036 0.665 8.003 1.00 96.38 79 PRO A CA 1
ATOM 614 C C . PRO A 1 79 ? -0.660 1.236 9.246 1.00 96.38 79 PRO A C 1
ATOM 616 O O . PRO A 1 79 ? -1.444 2.194 9.186 1.00 96.38 79 PRO A O 1
ATOM 619 N N . TYR A 1 80 ? -0.366 0.628 10.391 1.00 96.19 80 TYR A N 1
ATOM 620 C CA . TYR A 1 80 ? -0.761 1.150 11.690 1.00 96.19 80 TYR A CA 1
ATOM 621 C C . TYR A 1 80 ? -0.098 2.501 11.956 1.00 96.19 80 TYR A C 1
ATOM 623 O O . TYR A 1 80 ? 1.093 2.687 11.704 1.00 96.19 80 TYR A O 1
ATOM 631 N N . ALA A 1 81 ? -0.884 3.441 12.480 1.00 94.69 81 ALA A N 1
ATOM 632 C CA . ALA A 1 81 ? -0.343 4.688 12.999 1.00 94.69 81 ALA A CA 1
ATOM 633 C C . ALA A 1 81 ? 0.564 4.405 14.208 1.00 94.69 81 ALA A C 1
ATOM 635 O O . ALA A 1 81 ? 0.465 3.355 14.840 1.00 94.69 81 ALA A O 1
ATOM 636 N N . ASN A 1 82 ? 1.447 5.338 14.555 1.00 94.50 82 ASN A N 1
ATOM 637 C CA . ASN A 1 82 ? 2.278 5.167 15.739 1.00 94.50 82 ASN A CA 1
ATOM 638 C C . ASN A 1 82 ? 1.398 5.153 16.999 1.00 94.50 82 ASN A C 1
ATOM 640 O O . ASN A 1 82 ? 0.822 6.172 17.366 1.00 94.50 82 ASN A O 1
ATOM 644 N N . TYR A 1 83 ? 1.336 4.018 17.695 1.00 91.56 83 TYR A N 1
ATOM 645 C CA . TYR A 1 83 ? 0.578 3.886 18.943 1.00 91.56 83 TYR A CA 1
ATOM 646 C C . TYR A 1 83 ? 1.041 4.871 20.034 1.00 91.56 83 TYR A C 1
ATOM 648 O O . TYR A 1 83 ? 0.275 5.245 20.919 1.00 91.56 83 TYR A O 1
ATOM 656 N N . GLY A 1 84 ? 2.308 5.296 19.989 1.00 93.94 84 GLY A N 1
ATOM 657 C CA . GLY A 1 84 ? 2.884 6.272 20.910 1.00 93.94 84 GLY A CA 1
ATOM 658 C C . GLY A 1 84 ? 2.395 7.708 20.700 1.00 93.94 84 GLY A C 1
ATOM 659 O O . GLY A 1 84 ? 2.506 8.500 21.638 1.00 93.94 84 GLY A O 1
ATOM 660 N N . ASP A 1 85 ? 1.848 8.020 19.523 1.00 96.62 85 ASP A N 1
ATOM 661 C CA . ASP A 1 85 ? 1.409 9.358 19.125 1.00 96.62 85 ASP A CA 1
ATOM 662 C C . ASP A 1 85 ? 0.271 9.867 20.040 1.00 96.62 85 ASP A C 1
ATOM 664 O O . ASP A 1 85 ? -0.750 9.182 20.193 1.00 96.62 85 ASP A O 1
ATOM 668 N N . PRO A 1 86 ? 0.414 11.057 20.661 1.00 97.38 86 PRO A N 1
ATOM 669 C CA . PRO A 1 86 ? -0.624 11.647 21.501 1.00 97.38 86 PRO A CA 1
ATOM 670 C C . PRO A 1 86 ? -1.985 11.778 20.809 1.00 97.38 86 PRO A C 1
ATOM 672 O O . PRO A 1 86 ? -3.009 11.552 21.453 1.00 97.38 86 PRO A O 1
ATOM 675 N N . LEU A 1 87 ? -2.014 12.092 19.510 1.00 96.88 87 LEU A N 1
ATOM 676 C CA . LEU A 1 87 ? -3.254 12.237 18.751 1.00 96.88 87 LEU A CA 1
ATOM 677 C C . LEU A 1 87 ? -3.954 10.887 18.575 1.00 96.88 87 LEU A C 1
ATOM 679 O O . LEU A 1 87 ? -5.162 10.783 18.785 1.00 96.88 87 LEU A O 1
ATOM 683 N N . VAL A 1 88 ? -3.194 9.832 18.265 1.00 97.25 88 VAL A N 1
ATOM 684 C CA . VAL A 1 88 ? -3.722 8.462 18.157 1.00 97.25 88 VAL A CA 1
ATOM 685 C C . VAL A 1 88 ? -4.292 8.012 19.502 1.00 97.25 88 VAL A C 1
ATOM 687 O O . VAL A 1 88 ? -5.427 7.538 19.562 1.00 97.25 88 VAL A O 1
ATOM 690 N N . LYS A 1 89 ? -3.557 8.226 20.600 1.00 97.62 89 LYS A N 1
ATOM 691 C CA . LYS A 1 89 ? -4.018 7.891 21.958 1.00 97.62 89 LYS A CA 1
ATOM 692 C C . LYS A 1 89 ? -5.281 8.652 22.350 1.00 97.62 89 LYS A C 1
ATOM 694 O O . LYS A 1 89 ? -6.195 8.058 22.927 1.00 97.62 89 LYS A O 1
ATOM 699 N N . ALA A 1 90 ? -5.346 9.9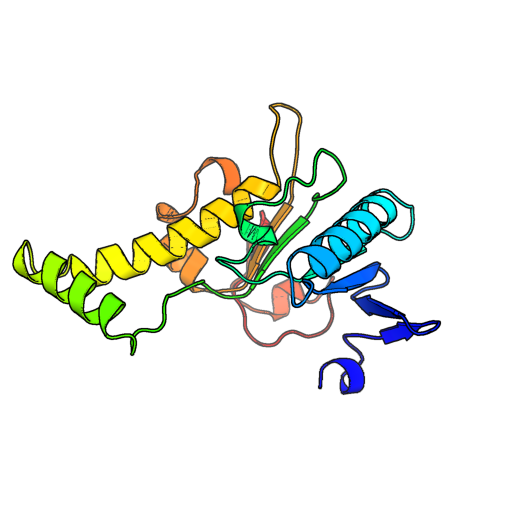46 22.037 1.00 97.75 90 ALA A N 1
ATOM 700 C CA . ALA A 1 90 ? -6.516 10.775 22.299 1.00 97.75 90 ALA A CA 1
ATOM 701 C C . ALA A 1 90 ? -7.736 10.279 21.510 1.00 97.75 90 ALA A C 1
ATOM 703 O O . ALA A 1 90 ? -8.814 10.132 22.086 1.00 97.75 90 ALA A O 1
ATOM 704 N N . GLN A 1 91 ? -7.556 9.936 20.232 1.00 97.69 91 GLN A N 1
ATOM 705 C CA . GLN A 1 91 ? -8.625 9.420 19.381 1.00 97.69 91 GLN A CA 1
ATOM 706 C C . GLN A 1 91 ? -9.144 8.060 19.864 1.00 97.69 91 GLN A C 1
ATOM 708 O O . GLN A 1 91 ? -10.355 7.857 19.965 1.00 97.69 91 GLN A O 1
ATOM 713 N N . MET A 1 92 ? -8.244 7.136 20.217 1.00 97.94 92 MET A N 1
ATOM 714 C CA . MET A 1 92 ? -8.624 5.845 20.797 1.00 97.94 92 MET A CA 1
ATOM 715 C C . MET A 1 92 ? -9.399 6.034 22.103 1.00 97.94 92 MET A C 1
ATOM 717 O O . MET A 1 92 ? -10.479 5.468 22.264 1.00 97.94 92 MET A O 1
ATOM 721 N N . SER A 1 93 ? -8.898 6.900 22.990 1.00 97.69 93 SER A N 1
ATOM 722 C CA . SER A 1 93 ? -9.547 7.219 24.266 1.00 97.69 93 SER A CA 1
ATOM 723 C C . SER A 1 93 ? -10.927 7.848 24.072 1.00 97.69 93 SER A C 1
ATOM 725 O O . SER A 1 93 ? -11.853 7.549 24.822 1.00 97.69 93 SER A O 1
ATOM 727 N N . TYR A 1 94 ? -11.090 8.708 23.063 1.00 97.94 94 TYR A N 1
ATOM 728 C CA . TYR A 1 94 ? -12.382 9.293 22.716 1.00 97.94 94 TYR A CA 1
ATOM 729 C C . TYR A 1 94 ? -13.400 8.215 22.329 1.00 97.94 94 TYR A C 1
ATOM 731 O O . TYR A 1 94 ? -14.506 8.200 22.865 1.00 97.94 94 TYR A O 1
ATOM 739 N N . PHE A 1 95 ? -13.027 7.278 21.454 1.00 97.81 95 PHE A N 1
ATOM 740 C CA . PHE A 1 95 ? -13.925 6.195 21.052 1.00 97.81 95 PHE A CA 1
ATOM 741 C C . PHE A 1 95 ? -14.224 5.220 22.196 1.00 97.81 95 PHE A C 1
ATOM 743 O O . PHE A 1 95 ? -15.369 4.792 22.346 1.00 97.81 95 PHE A O 1
ATOM 750 N N . ASP A 1 96 ? -13.240 4.912 23.041 1.00 97.50 96 ASP A N 1
ATOM 751 C CA . ASP A 1 96 ? -13.447 4.033 24.195 1.00 97.50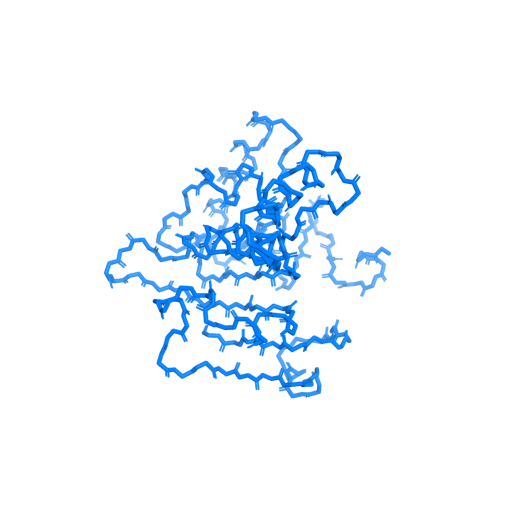 96 ASP A CA 1
ATOM 752 C C . ASP A 1 96 ? -14.366 4.644 25.261 1.00 97.50 96 ASP A C 1
ATOM 754 O O . ASP A 1 96 ? -15.085 3.897 25.929 1.00 97.50 96 ASP A O 1
ATOM 758 N N . LYS A 1 97 ? -14.423 5.981 25.376 1.00 97.50 97 LYS A N 1
ATOM 759 C CA . LYS A 1 97 ? -15.425 6.675 26.205 1.00 97.50 97 LYS A CA 1
ATOM 760 C C . LYS A 1 97 ? -16.853 6.471 25.697 1.00 97.50 97 LYS A C 1
ATOM 762 O O . LYS A 1 97 ? -17.771 6.438 26.506 1.00 97.50 97 LYS A O 1
ATOM 767 N N . GLN A 1 98 ? -17.046 6.332 24.383 1.00 96.25 98 GLN A N 1
ATOM 768 C CA . GLN A 1 98 ? -18.368 6.072 23.798 1.00 96.25 98 GLN A CA 1
ATOM 769 C C . GLN A 1 98 ? -18.798 4.623 24.031 1.00 96.25 98 GLN A C 1
ATOM 771 O O . GLN A 1 98 ? -19.933 4.345 24.409 1.00 96.25 98 GLN A O 1
ATOM 776 N N . LYS A 1 99 ? -17.879 3.679 23.808 1.00 96.56 99 LYS A N 1
ATOM 777 C CA . LYS A 1 99 ? -18.068 2.266 24.131 1.00 96.56 99 LYS A CA 1
ATOM 778 C C . LYS A 1 99 ? -16.711 1.585 24.233 1.00 96.56 99 LYS A C 1
ATOM 780 O O . LYS A 1 99 ? -15.912 1.632 23.298 1.00 96.56 99 LYS A O 1
ATOM 785 N N . LYS A 1 100 ? -16.498 0.872 25.340 1.00 95.50 100 LYS A N 1
ATOM 786 C CA . LYS A 1 100 ? -15.268 0.115 25.594 1.00 95.50 100 LYS A CA 1
ATOM 787 C C . LYS A 1 100 ? -14.929 -0.800 24.409 1.00 95.50 100 LYS A C 1
ATOM 789 O O . LYS A 1 100 ? -15.759 -1.605 23.984 1.00 95.50 100 LYS A O 1
ATOM 794 N N . GLY A 1 101 ? -13.703 -0.688 23.903 1.00 94.69 101 GLY A N 1
ATOM 795 C CA . GLY A 1 101 ? -13.172 -1.487 22.799 1.00 94.69 101 GLY A CA 1
ATOM 796 C C . GLY A 1 101 ? -13.295 -0.830 21.421 1.00 94.69 101 GLY A C 1
ATOM 797 O O . GLY A 1 101 ? -12.717 -1.344 20.459 1.00 94.69 101 GLY A O 1
ATOM 798 N N . LEU A 1 102 ? -14.001 0.301 21.291 1.00 96.75 102 LEU A N 1
ATOM 799 C CA . LEU A 1 102 ? -14.068 1.026 20.021 1.00 96.75 102 LEU A CA 1
ATOM 800 C C . LEU A 1 102 ? -12.742 1.688 19.642 1.00 96.75 102 LEU A C 1
ATOM 802 O O . LEU A 1 102 ? -12.479 1.811 18.447 1.00 96.75 102 LEU A O 1
ATOM 806 N N . GLY A 1 103 ? -11.887 2.051 20.601 1.00 97.44 103 GLY A N 1
ATOM 807 C CA . GLY A 1 103 ? -10.574 2.632 20.318 1.00 97.44 103 GLY A CA 1
ATOM 808 C C . GLY A 1 103 ? -9.698 1.687 19.493 1.00 97.44 103 GLY A C 1
ATOM 809 O O . GLY A 1 103 ? -9.217 2.050 18.419 1.00 97.44 103 GLY A O 1
ATOM 810 N N . ASN A 1 104 ? -9.574 0.431 19.931 1.00 95.69 104 ASN A N 1
ATOM 811 C CA . ASN A 1 104 ? -8.828 -0.606 19.204 1.00 95.69 104 ASN A CA 1
ATOM 812 C C . ASN A 1 104 ? -9.455 -0.950 17.846 1.00 95.69 104 ASN A C 1
ATOM 814 O O . ASN A 1 104 ? -8.741 -1.203 16.868 1.00 95.69 104 ASN A O 1
ATOM 818 N N . LYS A 1 105 ? -10.792 -0.940 17.767 1.00 96.69 105 LYS A N 1
ATOM 819 C CA . LYS A 1 105 ? -11.504 -1.166 16.507 1.00 96.69 105 LYS A CA 1
ATOM 820 C C . LYS A 1 105 ? -11.209 -0.052 15.506 1.00 96.69 105 LYS A C 1
ATOM 822 O O . LYS A 1 105 ? -10.867 -0.351 14.366 1.00 96.69 105 LYS A O 1
ATOM 827 N N . TRP A 1 106 ? -11.287 1.208 15.933 1.00 97.50 106 TRP A N 1
ATOM 828 C CA . TRP A 1 106 ? -10.928 2.359 15.109 1.00 97.50 106 TRP A CA 1
ATOM 829 C C . TRP A 1 106 ? -9.471 2.280 14.645 1.00 97.50 106 TRP A C 1
ATOM 831 O O . TRP A 1 106 ? -9.217 2.406 13.453 1.00 97.50 106 TRP A O 1
ATOM 841 N N . TYR A 1 107 ? -8.537 1.987 15.553 1.00 97.50 107 TYR A N 1
ATOM 842 C CA . TYR A 1 107 ? -7.109 1.892 15.239 1.00 97.50 107 TYR A CA 1
ATOM 843 C C . TYR A 1 107 ? -6.816 0.846 14.152 1.00 97.50 107 TYR A C 1
ATOM 845 O O . TYR A 1 107 ? -6.057 1.096 13.215 1.00 97.50 107 TYR A O 1
ATOM 853 N N . THR A 1 108 ? -7.484 -0.308 14.226 1.00 97.31 108 THR A N 1
ATOM 854 C CA . THR A 1 108 ? -7.382 -1.351 13.196 1.00 97.31 108 THR A CA 1
ATOM 855 C C . THR A 1 108 ? -8.052 -0.920 11.893 1.00 97.31 108 THR A C 1
ATOM 857 O O . THR A 1 108 ? -7.457 -1.043 10.825 1.00 97.31 108 THR A O 1
ATOM 860 N N . MET A 1 109 ? -9.264 -0.364 11.953 1.00 96.81 109 MET A N 1
ATOM 861 C CA . MET A 1 109 ? -9.974 0.111 10.761 1.00 96.81 109 MET A CA 1
ATOM 862 C C . MET A 1 109 ? -9.207 1.209 10.020 1.00 96.81 109 MET A C 1
ATOM 864 O O . MET A 1 109 ? -9.188 1.207 8.792 1.00 96.81 109 MET A O 1
ATOM 868 N N . ASP A 1 110 ? -8.551 2.121 10.736 1.00 96.94 110 ASP A N 1
ATOM 869 C CA . ASP A 1 110 ? -7.756 3.193 10.143 1.00 96.94 110 ASP A CA 1
ATOM 870 C C . ASP A 1 110 ? -6.547 2.649 9.364 1.00 96.94 110 ASP A C 1
ATOM 872 O O . ASP A 1 110 ? -6.280 3.085 8.243 1.00 96.94 110 ASP A O 1
ATOM 876 N N . ALA A 1 111 ? -5.869 1.630 9.898 1.00 97.19 111 ALA A N 1
ATOM 877 C CA . ALA A 1 111 ? -4.782 0.957 9.194 1.00 97.19 111 ALA A CA 1
ATOM 878 C C . ALA A 1 111 ? -5.279 0.244 7.920 1.00 97.19 111 ALA A C 1
ATOM 880 O O . ALA A 1 111 ? -4.708 0.396 6.840 1.00 97.19 111 ALA A O 1
ATOM 881 N N . PHE A 1 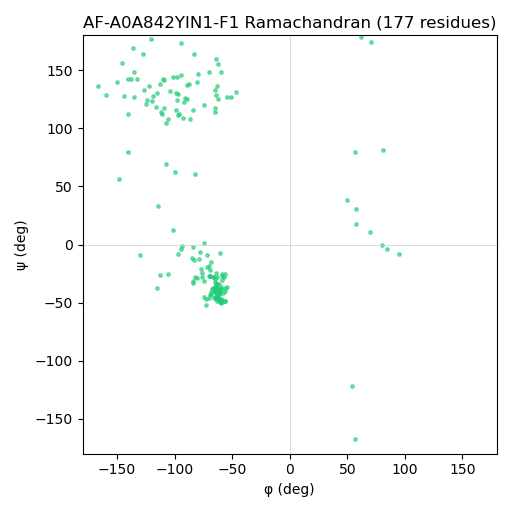112 ? -6.392 -0.487 8.004 1.00 97.00 112 PHE A N 1
ATOM 882 C CA . PHE A 1 112 ? -6.953 -1.183 6.842 1.00 97.00 112 PHE A CA 1
ATOM 883 C C . PHE A 1 112 ? -7.558 -0.226 5.809 1.00 97.00 112 PHE A C 1
ATOM 885 O O . PHE A 1 112 ? -7.529 -0.517 4.615 1.00 97.00 112 PHE A O 1
ATOM 892 N N . ARG A 1 113 ? -8.019 0.959 6.225 1.00 95.69 113 ARG A N 1
ATOM 893 C CA . ARG A 1 113 ? -8.408 2.037 5.309 1.00 95.69 113 ARG A CA 1
ATOM 894 C C . ARG A 1 113 ? -7.228 2.477 4.442 1.00 95.69 113 ARG A C 1
ATOM 896 O O . ARG A 1 113 ? -7.371 2.507 3.224 1.00 95.69 113 ARG A O 1
ATOM 903 N N . ALA A 1 114 ? -6.069 2.752 5.044 1.00 95.25 114 ALA A N 1
ATOM 904 C CA . ALA A 1 114 ? -4.863 3.113 4.296 1.00 95.25 114 ALA A CA 1
ATOM 905 C C . ALA A 1 114 ? -4.382 1.964 3.387 1.00 95.25 114 ALA A C 1
ATOM 907 O O . ALA A 1 114 ? -3.994 2.197 2.245 1.00 95.25 114 ALA A O 1
ATOM 908 N N . ALA A 1 115 ? -4.474 0.710 3.846 1.00 95.50 115 ALA A N 1
ATOM 909 C CA . ALA A 1 115 ? -4.163 -0.448 3.007 1.00 95.50 115 ALA A CA 1
ATOM 910 C C . ALA A 1 115 ? -5.084 -0.542 1.777 1.00 95.50 115 ALA A C 1
ATOM 912 O O . ALA A 1 115 ? -4.600 -0.670 0.656 1.00 95.50 115 ALA A O 1
ATOM 913 N N . ASN A 1 116 ? -6.400 -0.408 1.965 1.00 93.75 116 ASN A N 1
ATOM 914 C CA . ASN A 1 116 ? -7.378 -0.449 0.876 1.00 93.75 116 ASN A CA 1
ATOM 915 C C . ASN A 1 116 ? -7.202 0.704 -0.124 1.00 93.75 116 ASN A C 1
ATOM 917 O O . ASN A 1 116 ? -7.413 0.508 -1.320 1.00 93.75 116 ASN A O 1
ATOM 921 N N . GLN A 1 117 ? -6.782 1.887 0.334 1.00 92.62 117 GLN A N 1
ATOM 922 C CA . GLN A 1 117 ? -6.445 3.000 -0.560 1.00 92.62 117 GLN A CA 1
ATOM 923 C C . GLN A 1 117 ? -5.250 2.678 -1.465 1.00 92.62 117 GLN A C 1
ATOM 925 O O . GLN A 1 117 ? -5.264 3.051 -2.640 1.00 92.62 117 GLN A O 1
ATOM 930 N N . SER A 1 118 ? -4.248 1.959 -0.950 1.00 92.25 118 SER A N 1
ATOM 931 C CA . SER A 1 118 ? -3.133 1.465 -1.761 1.00 92.25 118 SER A CA 1
ATOM 932 C C . SER A 1 118 ? -3.579 0.385 -2.749 1.00 92.25 118 SER A C 1
ATOM 934 O O . SER A 1 118 ? -3.166 0.422 -3.904 1.00 92.25 118 SER A O 1
ATOM 936 N N . LEU A 1 119 ? -4.457 -0.545 -2.347 1.00 90.12 119 LEU A N 1
ATOM 937 C CA . LEU A 1 119 ? -5.001 -1.564 -3.263 1.00 90.12 119 LEU A CA 1
ATOM 938 C C . LEU A 1 119 ? -5.746 -0.918 -4.438 1.00 90.12 119 LEU A C 1
ATOM 940 O O . LEU A 1 119 ? -5.620 -1.366 -5.579 1.00 90.12 119 LEU A O 1
ATOM 944 N N . GLY A 1 120 ? -6.484 0.168 -4.178 1.00 88.56 120 GLY A N 1
ATOM 945 C CA . GLY A 1 120 ? -7.246 0.911 -5.189 1.00 88.56 12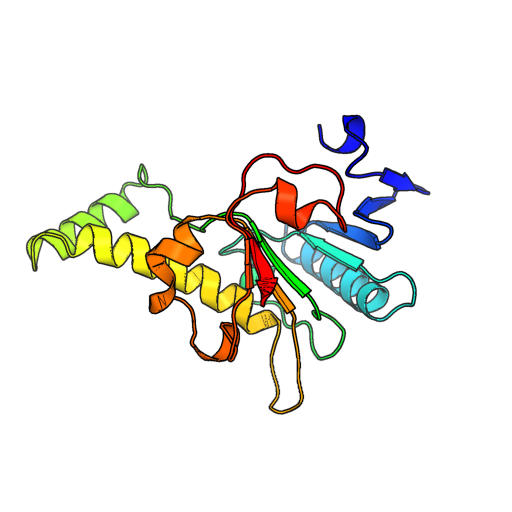0 GLY A CA 1
ATOM 946 C C . GLY A 1 120 ? -6.397 1.511 -6.313 1.00 88.56 120 GLY A C 1
ATOM 947 O O . GLY A 1 120 ? -6.936 2.022 -7.289 1.00 88.56 120 GLY A O 1
ATOM 948 N N . ARG A 1 121 ? -5.063 1.448 -6.218 1.00 86.69 121 ARG A N 1
ATOM 949 C CA . ARG A 1 121 ? -4.168 1.873 -7.299 1.00 86.69 121 ARG A CA 1
ATOM 950 C C . ARG A 1 121 ? -4.080 0.856 -8.430 1.00 86.69 121 ARG A C 1
ATOM 952 O O . ARG A 1 121 ? -3.701 1.268 -9.520 1.00 86.69 121 ARG A O 1
ATOM 959 N N . GLY A 1 122 ? -4.412 -0.408 -8.183 1.00 80.62 122 GLY A N 1
ATOM 960 C CA . GLY A 1 122 ? -4.219 -1.494 -9.147 1.00 80.62 122 GLY A CA 1
ATOM 961 C C . GLY A 1 122 ? -5.339 -1.648 -10.170 1.00 80.62 122 GLY A C 1
ATOM 962 O O . GLY A 1 122 ? -5.060 -2.009 -11.301 1.00 80.62 122 GLY A O 1
ATOM 963 N N . ILE A 1 123 ? -6.586 -1.361 -9.786 1.00 79.06 123 ILE A N 1
ATOM 964 C CA . ILE A 1 123 ? -7.771 -1.544 -10.638 1.00 79.06 123 ILE A CA 1
ATOM 965 C C . ILE A 1 123 ? -8.503 -0.210 -10.752 1.00 79.06 123 ILE A C 1
ATOM 967 O O . ILE A 1 123 ? -8.872 0.377 -9.732 1.00 79.06 123 ILE A O 1
ATOM 971 N N . ARG A 1 124 ? -8.724 0.277 -11.980 1.00 75.75 124 ARG A N 1
ATOM 972 C CA . ARG A 1 124 ? -9.379 1.581 -12.236 1.00 75.75 124 ARG A CA 1
ATOM 973 C C . ARG A 1 124 ? -10.511 1.571 -13.239 1.00 75.75 124 ARG A C 1
ATOM 975 O O . ARG A 1 124 ? -11.210 2.573 -13.373 1.00 75.75 124 ARG A O 1
ATOM 982 N N . GLY A 1 125 ? -10.688 0.460 -13.930 1.00 73.50 125 GLY A N 1
ATOM 983 C CA . GLY A 1 125 ? -11.753 0.258 -14.894 1.00 73.50 125 GLY A CA 1
ATOM 984 C C . GLY A 1 125 ? -12.373 -1.116 -14.720 1.00 73.50 125 GLY A C 1
ATOM 985 O O . GLY A 1 125 ? -11.845 -1.965 -14.006 1.00 73.50 125 GLY A O 1
ATOM 986 N N . ARG A 1 126 ? -13.504 -1.330 -15.393 1.00 74.69 126 ARG A N 1
ATOM 987 C CA . ARG A 1 126 ? -14.183 -2.630 -15.426 1.00 74.69 126 ARG A CA 1
ATOM 988 C C . ARG A 1 126 ? -13.304 -3.725 -16.040 1.00 74.69 126 ARG A C 1
ATOM 990 O O . ARG A 1 126 ? -13.371 -4.860 -15.591 1.00 74.69 126 ARG A O 1
ATOM 997 N N . ASP A 1 127 ? -12.483 -3.351 -17.017 1.00 76.44 127 ASP A N 1
ATOM 998 C CA . ASP A 1 127 ? -11.646 -4.271 -17.797 1.00 76.44 127 ASP A CA 1
ATOM 999 C C . ASP A 1 127 ? -10.179 -4.274 -17.323 1.00 76.44 127 ASP A C 1
ATOM 1001 O O . ASP A 1 127 ? -9.288 -4.777 -18.004 1.00 76.44 127 ASP A O 1
ATOM 1005 N N . ASP A 1 128 ? -9.916 -3.676 -16.159 1.00 81.44 128 ASP A N 1
ATOM 1006 C CA . ASP A 1 128 ? -8.581 -3.530 -15.589 1.00 81.44 128 ASP A CA 1
ATOM 1007 C C . ASP A 1 128 ? -8.272 -4.675 -14.612 1.00 81.44 128 ASP A C 1
ATOM 1009 O O . ASP A 1 128 ? -9.158 -5.155 -13.903 1.00 81.44 128 ASP A O 1
ATOM 1013 N N . TRP A 1 129 ? -7.011 -5.103 -14.540 1.00 81.81 129 TRP A N 1
ATOM 1014 C CA . TRP A 1 129 ? -6.583 -6.183 -13.648 1.00 81.81 129 TRP A CA 1
ATOM 1015 C C . TRP A 1 129 ? -5.289 -5.847 -12.907 1.00 81.81 129 TRP A C 1
ATOM 1017 O O . TRP A 1 129 ? -4.392 -5.174 -13.422 1.00 81.81 129 TRP A O 1
ATOM 1027 N N . CYS A 1 130 ? -5.170 -6.371 -11.692 1.00 85.19 130 CYS A N 1
ATOM 1028 C CA . CYS A 1 130 ? -3.984 -6.243 -10.861 1.00 85.19 130 CYS A CA 1
ATOM 1029 C C . CYS A 1 130 ? -3.862 -7.467 -9.964 1.00 85.19 130 CYS A C 1
ATOM 1031 O O . CYS A 1 130 ? -4.865 -7.926 -9.421 1.00 85.19 130 CYS A O 1
ATOM 1033 N N . HIS A 1 131 ? -2.639 -7.959 -9.793 1.00 86.75 131 HIS A N 1
ATOM 1034 C CA . HIS A 1 131 ? -2.348 -8.963 -8.778 1.00 86.75 131 HIS A CA 1
ATOM 1035 C C . HIS A 1 131 ? -1.982 -8.281 -7.464 1.00 86.75 131 HIS A C 1
ATOM 1037 O O . HIS A 1 131 ? -1.200 -7.318 -7.441 1.00 86.75 131 HIS A O 1
ATOM 1043 N N . TYR A 1 132 ? -2.513 -8.803 -6.363 1.00 87.75 132 TYR A N 1
ATOM 1044 C CA . TYR A 1 132 ? -2.271 -8.254 -5.035 1.00 87.75 132 TYR A CA 1
ATOM 1045 C C . TYR A 1 132 ? -1.508 -9.248 -4.170 1.00 87.75 132 TYR A C 1
ATOM 1047 O O . TYR A 1 132 ? -1.906 -10.396 -3.993 1.00 87.75 132 TYR A O 1
ATOM 1055 N N . TRP A 1 133 ? -0.436 -8.762 -3.552 1.00 90.38 133 TRP A N 1
ATOM 1056 C CA . TRP A 1 133 ? 0.320 -9.493 -2.547 1.00 90.38 133 TRP A CA 1
ATOM 1057 C C . TRP A 1 133 ? 0.231 -8.767 -1.219 1.00 90.38 133 TRP A C 1
ATOM 1059 O O . TRP A 1 133 ? 0.695 -7.636 -1.081 1.00 90.38 133 TRP A O 1
ATOM 1069 N N . MET A 1 134 ? -0.343 -9.432 -0.223 1.00 90.94 134 MET A N 1
ATOM 1070 C CA . MET A 1 134 ? -0.407 -8.930 1.148 1.00 90.94 134 MET A CA 1
ATOM 1071 C C . MET A 1 134 ? 0.566 -9.731 2.005 1.00 90.94 134 MET A C 1
ATOM 1073 O O . MET A 1 134 ? 0.317 -10.894 2.320 1.00 90.94 134 MET A O 1
ATOM 1077 N N . LEU A 1 135 ? 1.695 -9.108 2.337 1.00 91.44 135 LEU A N 1
ATOM 1078 C CA . LEU A 1 135 ? 2.843 -9.724 2.998 1.00 91.44 135 LEU A CA 1
ATOM 1079 C C . LEU A 1 135 ? 2.814 -9.397 4.496 1.00 91.44 135 LEU A C 1
ATOM 1081 O O . LEU A 1 135 ? 3.665 -8.670 5.004 1.00 91.44 135 LEU A O 1
ATOM 1085 N N . ASP A 1 136 ? 1.757 -9.854 5.172 1.00 90.88 136 ASP A N 1
ATOM 1086 C CA . ASP A 1 136 ? 1.610 -9.803 6.630 1.00 90.88 136 ASP A CA 1
ATOM 1087 C C . ASP A 1 136 ? 0.450 -10.707 7.077 1.00 90.88 136 ASP A C 1
ATOM 1089 O O . ASP A 1 136 ? -0.650 -10.664 6.518 1.00 90.88 136 ASP A O 1
ATOM 1093 N N . ARG A 1 137 ? 0.648 -11.485 8.145 1.00 86.31 137 ARG A N 1
ATOM 1094 C CA . ARG A 1 137 ? -0.392 -12.365 8.706 1.00 86.31 137 ARG A CA 1
ATOM 1095 C C . ARG A 1 137 ? -1.655 -11.610 9.134 1.00 86.31 137 ARG A C 1
ATOM 1097 O O . ARG A 1 137 ? -2.755 -12.157 9.042 1.00 86.31 137 ARG A O 1
ATOM 1104 N N . ARG A 1 138 ? -1.531 -10.353 9.559 1.00 92.12 138 ARG A N 1
ATOM 1105 C CA . ARG A 1 138 ? -2.662 -9.541 10.032 1.00 92.12 138 ARG A CA 1
ATOM 1106 C C . ARG A 1 138 ? -3.693 -9.277 8.939 1.00 92.12 138 ARG A C 1
ATOM 1108 O O . ARG A 1 138 ? -4.864 -9.089 9.269 1.00 92.12 138 ARG A O 1
ATOM 1115 N N . TYR A 1 139 ? -3.304 -9.316 7.661 1.00 92.44 139 TYR A N 1
ATOM 1116 C CA . TYR A 1 139 ? -4.246 -9.246 6.541 1.00 92.44 139 TYR A CA 1
ATOM 1117 C C . TYR A 1 139 ? -5.199 -10.442 6.512 1.00 92.44 139 TYR A C 1
ATOM 1119 O O . TYR A 1 139 ? -6.394 -10.270 6.291 1.00 92.44 139 TYR A O 1
ATOM 1127 N N . TYR A 1 140 ? -4.700 -11.642 6.812 1.00 89.00 140 TYR A N 1
ATOM 1128 C CA . TYR A 1 140 ? -5.530 -12.841 6.912 1.00 89.00 140 TYR A CA 1
ATOM 1129 C C . TYR A 1 140 ? -6.454 -12.793 8.139 1.00 89.00 140 TYR A C 1
ATOM 1131 O O . TYR A 1 140 ? -7.648 -13.100 8.045 1.00 89.00 140 TYR A O 1
ATOM 1139 N N . GLU A 1 141 ? -5.918 -12.365 9.285 1.00 89.19 141 GLU A N 1
ATOM 1140 C CA . GLU A 1 141 ? -6.670 -12.251 10.544 1.00 89.19 141 GLU A CA 1
ATOM 1141 C C . GLU A 1 141 ? -7.813 -11.232 10.447 1.00 89.19 141 GLU A C 1
ATOM 1143 O O . GLU A 1 141 ? -8.887 -11.459 10.997 1.00 89.19 141 GLU A O 1
ATOM 1148 N N . ASN A 1 142 ? -7.615 -10.161 9.675 1.00 92.69 142 ASN A N 1
ATOM 1149 C CA . ASN A 1 142 ? -8.579 -9.079 9.477 1.00 92.69 142 ASN A CA 1
ATOM 1150 C C . ASN A 1 142 ? -9.098 -9.017 8.030 1.00 92.69 142 ASN A C 1
ATOM 1152 O O . ASN A 1 142 ? -9.402 -7.941 7.516 1.00 92.69 142 ASN A O 1
ATOM 1156 N N . ARG A 1 143 ? -9.220 -10.165 7.350 1.00 89.75 143 ARG A N 1
ATOM 1157 C CA . ARG A 1 143 ? -9.652 -10.239 5.937 1.00 89.75 143 ARG A CA 1
ATOM 1158 C C . ARG A 1 143 ? -11.007 -9.578 5.663 1.00 89.75 143 ARG A C 1
ATOM 1160 O O . ARG A 1 143 ? -11.276 -9.135 4.557 1.00 89.75 143 ARG A O 1
ATOM 1167 N N . ASN A 1 144 ? -11.863 -9.489 6.679 1.00 92.62 144 ASN A N 1
ATOM 1168 C CA . ASN A 1 144 ? -13.153 -8.803 6.617 1.00 92.62 144 ASN A CA 1
ATOM 1169 C C . ASN A 1 144 ? -13.029 -7.274 6.482 1.00 92.62 144 ASN A C 1
ATOM 1171 O O . ASN A 1 144 ? -14.020 -6.620 6.171 1.00 92.62 144 ASN A O 1
ATOM 1175 N N . LEU A 1 145 ? -11.847 -6.710 6.746 1.00 95.19 145 LEU A N 1
ATOM 1176 C CA . LEU A 1 145 ? -11.536 -5.293 6.556 1.00 95.19 145 LEU A CA 1
ATOM 1177 C C . LEU A 1 145 ? -10.887 -5.008 5.196 1.00 95.19 145 LEU A C 1
ATOM 1179 O O . LEU A 1 145 ? -10.641 -3.845 4.882 1.00 95.19 145 LEU A O 1
ATOM 1183 N N . ILE A 1 146 ? -10.613 -6.036 4.391 1.00 92.81 146 ILE A N 1
ATOM 1184 C CA . ILE A 1 146 ? -10.122 -5.878 3.025 1.00 92.81 146 ILE A CA 1
ATOM 1185 C C . ILE A 1 146 ? -11.301 -5.740 2.071 1.00 92.81 146 ILE A C 1
ATOM 1187 O O . ILE A 1 146 ? -12.319 -6.425 2.194 1.00 92.81 146 ILE A O 1
ATOM 1191 N N . SER A 1 147 ? -11.165 -4.826 1.114 1.00 89.88 147 SER A N 1
ATOM 1192 C CA . SER A 1 147 ? -12.159 -4.616 0.069 1.00 89.88 147 SER A CA 1
ATOM 1193 C C . SER A 1 147 ? -12.472 -5.915 -0.676 1.00 89.88 147 SER A C 1
ATOM 1195 O O . SER A 1 147 ? -11.576 -6.556 -1.222 1.00 89.88 147 SER A O 1
ATOM 1197 N N . LYS A 1 148 ? -13.759 -6.276 -0.765 1.00 86.62 148 LYS A N 1
ATOM 1198 C CA . LYS A 1 148 ? -14.203 -7.520 -1.422 1.00 86.62 148 LYS A CA 1
ATOM 1199 C C . LYS A 1 148 ? -13.732 -7.636 -2.873 1.00 86.62 148 LYS A C 1
ATOM 1201 O O . LYS A 1 148 ? -13.372 -8.722 -3.299 1.00 86.62 148 LYS A O 1
ATOM 1206 N N . TRP A 1 149 ? -13.703 -6.520 -3.602 1.00 82.62 149 TRP A N 1
ATOM 1207 C CA . TRP A 1 149 ? -13.245 -6.491 -4.992 1.00 82.62 149 TRP A CA 1
ATOM 1208 C C . TRP A 1 149 ? -11.750 -6.821 -5.129 1.00 82.62 149 TRP A C 1
ATOM 1210 O O . TRP A 1 149 ? -11.351 -7.365 -6.148 1.00 82.62 149 TRP A O 1
ATOM 1220 N N . ALA A 1 150 ? -10.934 -6.540 -4.105 1.00 83.19 150 ALA A N 1
ATOM 1221 C CA . ALA A 1 150 ? -9.506 -6.854 -4.119 1.00 83.19 150 ALA A CA 1
ATOM 1222 C C . ALA A 1 150 ? -9.244 -8.326 -3.774 1.00 83.19 150 ALA A C 1
ATOM 1224 O O . ALA A 1 150 ? -8.264 -8.885 -4.240 1.00 83.19 150 ALA A O 1
ATOM 1225 N N . MET A 1 151 ? -10.120 -8.951 -2.975 1.00 78.12 151 MET A N 1
ATOM 1226 C CA . MET A 1 151 ? -9.995 -10.345 -2.518 1.00 78.12 151 MET A CA 1
ATOM 1227 C C . MET A 1 151 ? -10.204 -11.391 -3.622 1.00 78.12 151 MET A C 1
ATOM 1229 O O . MET A 1 151 ? -9.825 -12.545 -3.426 1.00 78.12 151 MET A O 1
ATOM 1233 N N . GLY A 1 152 ? -10.825 -11.014 -4.744 1.00 73.31 152 GLY A N 1
ATOM 1234 C CA . GLY A 1 152 ? -11.207 -11.952 -5.799 1.00 73.31 152 GLY A CA 1
ATOM 1235 C C . GLY A 1 152 ? -12.117 -13.082 -5.297 1.00 73.31 152 GLY A C 1
ATOM 1236 O O . GLY A 1 152 ? -12.668 -13.036 -4.194 1.00 73.31 152 GLY A O 1
ATOM 1237 N N . GLU A 1 153 ? -12.292 -14.118 -6.117 1.00 67.19 153 GLU A N 1
ATOM 1238 C CA . GLU A 1 153 ? -13.138 -15.266 -5.761 1.00 67.19 153 GLU A CA 1
ATOM 1239 C C . GLU A 1 153 ? -12.404 -16.318 -4.915 1.00 67.19 153 GLU A C 1
ATOM 1241 O O . GLU A 1 153 ? -13.026 -17.002 -4.099 1.00 67.19 153 GLU A O 1
ATOM 1246 N N . LYS A 1 154 ? -11.087 -16.480 -5.108 1.00 70.44 154 LYS A N 1
ATOM 1247 C CA . LYS A 1 154 ? -10.293 -17.566 -4.506 1.00 70.44 154 LYS A CA 1
ATOM 1248 C C . LYS A 1 154 ? -8.910 -17.079 -4.054 1.00 70.44 154 LYS A C 1
ATOM 1250 O O . LYS A 1 154 ? -7.928 -17.330 -4.747 1.00 70.44 154 LYS A O 1
ATOM 1255 N N . PRO A 1 155 ? -8.813 -16.422 -2.885 1.00 74.38 155 PRO A N 1
ATOM 1256 C CA . PRO A 1 155 ? -7.535 -15.974 -2.352 1.00 74.38 155 PRO A CA 1
ATOM 1257 C C . PRO A 1 155 ? -6.612 -17.157 -2.034 1.00 74.38 155 PRO A C 1
ATOM 1259 O O . PRO A 1 155 ? -6.994 -18.069 -1.294 1.00 74.38 155 PRO A O 1
ATOM 1262 N N . ILE A 1 156 ? -5.378 -17.134 -2.534 1.00 79.44 156 ILE A N 1
ATOM 1263 C CA . ILE A 1 156 ? -4.365 -18.133 -2.186 1.00 79.44 156 ILE A CA 1
ATOM 1264 C C . 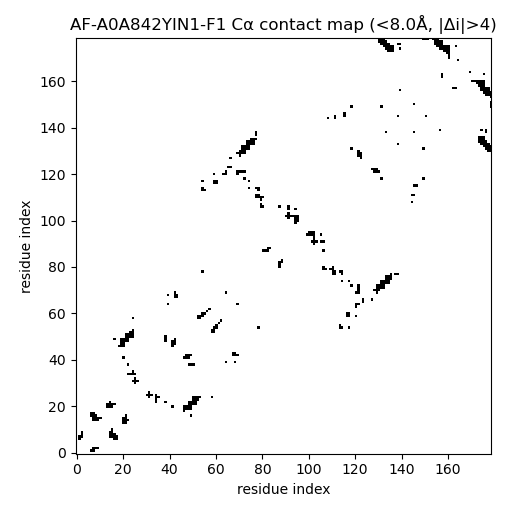ILE A 1 156 ? -3.706 -17.694 -0.883 1.00 79.44 156 ILE A C 1
ATOM 1266 O O . ILE A 1 156 ? -3.035 -16.671 -0.822 1.00 79.44 156 ILE A O 1
ATOM 1270 N N . ILE A 1 157 ? -3.869 -18.486 0.176 1.00 78.62 157 ILE A N 1
ATOM 1271 C CA . ILE A 1 157 ? -3.285 -18.194 1.489 1.00 78.62 157 ILE A CA 1
ATOM 1272 C C . ILE A 1 157 ? -2.100 -19.128 1.723 1.00 78.62 157 ILE A C 1
ATOM 1274 O O . ILE A 1 157 ? -2.277 -20.317 1.995 1.00 78.62 157 ILE A O 1
ATOM 1278 N N . ARG A 1 158 ? -0.881 -18.589 1.675 1.00 72.31 158 ARG A N 1
ATOM 1279 C CA . ARG A 1 158 ? 0.345 -19.329 1.996 1.00 72.31 158 ARG A CA 1
ATOM 1280 C C . ARG A 1 158 ? 0.729 -19.058 3.444 1.00 72.31 158 ARG A C 1
ATOM 1282 O O . ARG A 1 158 ? 1.100 -17.941 3.785 1.00 72.31 158 ARG A O 1
ATOM 1289 N N . LYS A 1 159 ? 0.633 -20.076 4.305 1.00 62.03 159 LYS A N 1
ATOM 1290 C CA . LYS A 1 159 ? 0.891 -19.959 5.758 1.00 62.03 159 LYS A CA 1
ATOM 1291 C C . LYS A 1 159 ? 2.376 -20.046 6.136 1.00 62.03 159 LYS A C 1
ATOM 1293 O O . LYS A 1 159 ? 2.727 -19.720 7.265 1.00 62.03 159 LYS A O 1
ATOM 1298 N N . THR A 1 160 ? 3.239 -20.479 5.218 1.00 54.94 160 THR A N 1
ATOM 1299 C CA . THR A 1 160 ? 4.681 -20.646 5.442 1.00 54.94 160 THR A CA 1
ATOM 1300 C C . THR A 1 160 ? 5.487 -20.212 4.222 1.00 54.94 160 THR A C 1
ATOM 1302 O O . THR A 1 160 ? 5.118 -20.483 3.078 1.00 54.94 160 THR A O 1
ATOM 1305 N N . ALA A 1 161 ? 6.647 -19.592 4.470 1.00 49.78 161 ALA A N 1
ATOM 1306 C CA . ALA A 1 161 ? 7.564 -19.145 3.422 1.00 49.78 161 ALA A CA 1
ATOM 1307 C C . ALA A 1 161 ? 8.056 -20.295 2.518 1.00 49.78 161 ALA A C 1
ATOM 1309 O O . ALA A 1 161 ? 8.379 -20.062 1.356 1.00 49.78 161 ALA A O 1
ATOM 1310 N N . SER A 1 162 ? 8.080 -21.541 3.008 1.00 45.31 162 SER A N 1
ATOM 1311 C CA . SER A 1 162 ? 8.522 -22.717 2.242 1.00 45.31 162 SER A CA 1
ATOM 1312 C C . SER A 1 162 ? 7.627 -23.042 1.042 1.00 45.31 162 SER A C 1
ATOM 1314 O O . SER A 1 162 ? 8.128 -23.527 0.033 1.00 45.31 162 SER A O 1
ATOM 1316 N N . GLN A 1 163 ? 6.331 -22.722 1.095 1.00 43.28 163 GLN A N 1
ATOM 1317 C CA . GLN A 1 163 ? 5.405 -22.966 -0.017 1.00 43.28 163 GLN A CA 1
ATOM 1318 C C . GLN A 1 163 ? 5.402 -21.840 -1.062 1.00 43.28 163 GLN A C 1
ATOM 1320 O O . GLN A 1 163 ? 4.860 -22.033 -2.143 1.00 43.28 163 GLN A O 1
ATOM 1325 N N . ALA A 1 164 ? 6.006 -20.680 -0.782 1.00 45.97 164 ALA A N 1
ATOM 1326 C CA . ALA A 1 164 ? 6.142 -19.561 -1.727 1.00 45.97 164 ALA A CA 1
ATOM 1327 C C . ALA A 1 164 ? 7.508 -19.527 -2.450 1.00 45.97 164 ALA A C 1
ATOM 1329 O O . ALA A 1 164 ? 7.735 -18.737 -3.366 1.00 45.97 164 ALA A O 1
ATOM 1330 N N . GLN A 1 165 ? 8.445 -20.379 -2.026 1.00 41.84 165 GLN A N 1
ATOM 1331 C CA . GLN A 1 165 ? 9.865 -20.269 -2.366 1.00 41.84 165 GLN A CA 1
ATOM 1332 C C . GLN A 1 165 ? 10.257 -20.747 -3.770 1.00 41.84 165 GLN A C 1
ATOM 1334 O O . GLN A 1 165 ? 11.407 -20.530 -4.155 1.00 41.84 165 GLN A O 1
ATOM 1339 N N . SER A 1 166 ? 9.355 -21.344 -4.559 1.00 41.12 166 SER A N 1
ATOM 1340 C CA . SER A 1 166 ? 9.695 -21.759 -5.929 1.00 41.12 166 SER A CA 1
ATOM 1341 C C . SER A 1 166 ? 9.905 -20.579 -6.883 1.00 41.12 166 SER A C 1
ATOM 1343 O O . SER A 1 166 ? 10.614 -20.737 -7.872 1.00 41.12 166 SER A O 1
ATOM 1345 N N . THR A 1 167 ? 9.352 -19.396 -6.581 1.00 43.19 167 THR A N 1
ATOM 1346 C CA . THR A 1 167 ? 9.361 -18.259 -7.524 1.00 43.19 167 THR A CA 1
ATOM 1347 C C . THR A 1 167 ? 10.224 -17.081 -7.059 1.00 43.19 167 THR A C 1
ATOM 1349 O O . THR A 1 167 ? 10.779 -16.374 -7.894 1.00 43.19 167 THR A O 1
ATOM 1352 N N . PHE A 1 168 ? 10.451 -16.890 -5.754 1.00 37.47 168 PHE A N 1
ATOM 1353 C CA . PHE A 1 168 ? 11.332 -15.823 -5.259 1.00 37.47 168 PHE A CA 1
ATOM 1354 C C . PHE A 1 168 ? 12.180 -16.288 -4.069 1.00 37.47 168 PHE A C 1
ATOM 1356 O O . PHE A 1 168 ? 11.693 -16.549 -2.968 1.00 37.47 168 PHE A O 1
ATOM 1363 N N . LYS A 1 169 ? 13.499 -16.393 -4.285 1.00 31.19 169 LYS A N 1
ATOM 1364 C CA . LYS A 1 169 ? 14.465 -16.757 -3.242 1.00 31.19 169 LYS A CA 1
ATOM 1365 C C . LYS A 1 169 ? 14.527 -15.672 -2.153 1.00 31.19 169 LYS A C 1
ATOM 1367 O O . LYS A 1 169 ? 15.052 -14.587 -2.381 1.00 31.19 169 LYS A O 1
ATOM 1372 N N . LYS A 1 170 ? 14.146 -16.094 -0.939 1.00 32.75 170 LYS A N 1
ATOM 1373 C CA . LYS A 1 170 ? 14.529 -15.578 0.394 1.00 32.75 170 LYS A CA 1
ATOM 1374 C C . LYS A 1 170 ? 13.792 -14.330 0.924 1.00 32.75 170 LYS A C 1
ATOM 1376 O O . LYS A 1 170 ? 14.369 -13.254 1.023 1.00 32.75 170 LYS A O 1
ATOM 1381 N N . PHE A 1 171 ? 12.600 -14.555 1.480 1.00 31.75 171 PHE A N 1
ATOM 1382 C CA . PHE A 1 171 ? 12.118 -13.854 2.680 1.00 31.75 171 PHE A CA 1
ATOM 1383 C C . PHE A 1 171 ? 11.695 -14.901 3.724 1.00 31.75 171 PHE A C 1
ATOM 1385 O O . PHE A 1 171 ? 11.113 -15.929 3.377 1.00 31.75 171 PHE A O 1
ATOM 1392 N N . LYS A 1 172 ? 12.132 -14.710 4.974 1.00 31.75 172 LYS A N 1
ATOM 1393 C CA . LYS A 1 172 ? 11.834 -15.587 6.115 1.00 31.75 172 LYS A CA 1
ATOM 1394 C C . LYS A 1 172 ? 10.561 -15.060 6.779 1.00 31.75 172 LYS A C 1
ATOM 1396 O O . LYS A 1 172 ? 10.538 -13.889 7.130 1.00 31.75 172 LYS A O 1
ATOM 1401 N N . ASP A 1 173 ? 9.593 -15.959 6.928 1.00 35.91 173 ASP A N 1
ATOM 1402 C CA . ASP A 1 173 ? 8.363 -15.863 7.724 1.00 35.91 173 ASP A CA 1
ATOM 1403 C C . ASP A 1 173 ? 7.422 -14.686 7.429 1.00 35.91 173 ASP A C 1
ATOM 1405 O O . ASP A 1 173 ? 7.338 -13.755 8.214 1.00 35.91 173 ASP A O 1
ATOM 1409 N N . ASP A 1 174 ? 6.626 -14.806 6.358 1.00 35.22 174 ASP A N 1
ATOM 1410 C CA . ASP A 1 174 ? 5.393 -14.034 6.157 1.00 35.22 174 ASP A CA 1
ATOM 1411 C C . ASP A 1 174 ? 4.285 -14.943 5.603 1.00 35.22 174 ASP A C 1
ATOM 1413 O O . ASP A 1 174 ? 4.537 -15.845 4.798 1.00 35.22 174 ASP A O 1
ATOM 1417 N N . THR A 1 175 ? 3.043 -14.717 6.046 1.00 34.44 175 THR A N 1
ATOM 1418 C CA . THR A 1 175 ? 1.863 -15.248 5.351 1.00 34.44 175 THR A CA 1
ATOM 1419 C C . THR A 1 175 ? 1.669 -14.416 4.092 1.00 34.44 175 THR A C 1
ATOM 1421 O O . THR A 1 175 ? 1.495 -13.204 4.195 1.00 34.44 175 THR A O 1
ATOM 1424 N N . ILE A 1 176 ? 1.708 -15.055 2.926 1.00 41.97 176 ILE A N 1
ATOM 1425 C CA . ILE A 1 176 ? 1.451 -14.398 1.644 1.00 41.97 176 ILE A CA 1
ATOM 1426 C C . ILE A 1 176 ? 0.010 -14.710 1.274 1.00 41.97 176 ILE A C 1
ATOM 1428 O O . ILE A 1 176 ? -0.333 -15.876 1.069 1.00 41.97 176 ILE A O 1
ATOM 1432 N N . ILE A 1 177 ? -0.834 -13.683 1.209 1.00 43.25 177 ILE A N 1
ATOM 1433 C CA . ILE A 1 177 ? -2.071 -13.787 0.438 1.00 43.25 177 ILE A CA 1
ATOM 1434 C C . ILE A 1 177 ? -1.697 -13.389 -0.988 1.00 43.25 177 ILE A C 1
ATOM 1436 O O . ILE A 1 177 ? -1.363 -12.227 -1.220 1.00 43.25 177 ILE A O 1
ATOM 1440 N N . GLU A 1 178 ? -1.664 -14.365 -1.893 1.00 45.72 178 GLU A N 1
ATOM 1441 C CA . GLU A 1 178 ? -1.590 -14.112 -3.333 1.00 45.72 178 GLU A CA 1
ATOM 1442 C C . GLU A 1 178 ? -3.023 -14.061 -3.854 1.00 45.72 178 GLU A C 1
ATOM 1444 O O . GLU A 1 178 ? -3.803 -14.996 -3.643 1.00 45.72 178 GLU A O 1
ATOM 1449 N N . LEU A 1 179 ? -3.372 -12.937 -4.466 1.00 37.06 179 LEU A N 1
ATOM 1450 C CA . LEU A 1 179 ? -4.657 -12.688 -5.107 1.00 37.06 179 LEU A CA 1
ATOM 1451 C C . LEU A 1 179 ? -4.406 -12.455 -6.592 1.00 37.06 179 LEU A C 1
ATOM 1453 O O . LEU A 1 179 ? -3.557 -11.581 -6.903 1.00 37.06 179 LEU A O 1
#

Foldseek 3Di:
DCCVVVQWDDDPNFIDGPQATEAEADPDPVRRVVSLVVLLVQCPDPRHHHYDDDQVGCCLAPDANPASSAQEDEAADFPFDPPPDPVLVVQLVVLCVVPNPVSVVVRNLVRLVSVQSNLVNQDDDPPGHHKYKYFAVVCVVVVVSHDPVNCPDDWDWAQAPVVVPPPDPDDHDTTIGID

Mean predicted aligned error: 7.47 Å

pLDDT: mean 83.77, std 17.18, range [31.19, 97.94]